Protein AF-0000000083447709 (afdb_homodimer)

Sequence (312 aa):
MSGKNEQGKMDVTQKNVLNAPLHKHSSEAKAPSNLPSSFSAGMCTSKNPIAAILTNGFLDFSSSNGTDLRKAGVGPGQRLCLEASTWKSAADKNIGEVPRVKLESTHEGALKSVDLNTLKKWAAEQEVQGKTVLPGEGKEKFARESSEIGGKEPRAMSGKNEQGKMDVTQKNVLNAPLHKHSSEAKAPSNLPSSFSAGMCTSKNPIAAILTNGFLDFSSSNGTDLRKAGVGPGQRLCLEASTWKSAADKNIGEVPRVKLESTHEGALKSVDLNTLKKWAAEQEVQGKTVLPGEGKEKFARESSEIGGKEPRA

pLDDT: mean 76.45, std 26.88, range [21.44, 98.81]

Structure (mmCIF, N/CA/C/O backbone):
data_AF-0000000083447709-model_v1
#
loop_
_entity.id
_entity.type
_entity.pdbx_description
1 polymer 'Uncharacterized protein'
#
loop_
_atom_site.group_PDB
_atom_site.id
_atom_site.type_symbol
_atom_site.label_atom_id
_atom_site.label_alt_id
_atom_site.label_comp_id
_atom_site.label_asym_id
_atom_site.label_entity_id
_atom_site.label_seq_id
_atom_site.pdbx_PDB_ins_code
_atom_site.Cartn_x
_atom_site.Cartn_y
_atom_site.Cartn_z
_atom_site.occupancy
_atom_site.B_iso_or_equiv
_atom_site.auth_seq_id
_atom_site.auth_comp_id
_atom_site.auth_asym_id
_atom_site.auth_atom_id
_atom_site.pdbx_PDB_model_num
ATOM 1 N N . MET A 1 1 ? 1.348 -42.406 0.993 1 21.44 1 MET A N 1
ATOM 2 C CA . MET A 1 1 ? 1.052 -41.344 0.057 1 21.44 1 MET A CA 1
ATOM 3 C C . MET A 1 1 ? 2.037 -40.188 0.226 1 21.44 1 MET A C 1
ATOM 5 O O . MET A 1 1 ? 2.1 -39.562 1.29 1 21.44 1 MET A O 1
ATOM 9 N N . SER A 1 2 ? 3.252 -40.312 -0.25 1 27.81 2 SER A N 1
ATOM 10 C CA . SER A 1 2 ? 4.363 -39.375 -0.106 1 27.81 2 SER A CA 1
ATOM 11 C C . SER A 1 2 ? 3.936 -37.938 -0.436 1 27.81 2 SER A C 1
ATOM 13 O O . SER A 1 2 ? 3.344 -37.688 -1.489 1 27.81 2 SER A O 1
ATOM 15 N N . GLY A 1 3 ? 3.375 -37.281 0.376 1 32.28 3 GLY A N 1
ATOM 16 C CA . GLY A 1 3 ? 3.104 -35.875 0.093 1 32.28 3 GLY A CA 1
ATOM 17 C C . GLY A 1 3 ? 4.152 -35.25 -0.789 1 32.28 3 GLY A C 1
ATOM 18 O O . GLY A 1 3 ? 5.195 -34.781 -0.3 1 32.28 3 GLY A O 1
ATOM 19 N N . LYS A 1 4 ? 4.488 -35.781 -1.902 1 37.31 4 LYS A N 1
ATOM 20 C CA . LYS A 1 4 ? 5.449 -35.344 -2.912 1 37.31 4 LYS A CA 1
ATOM 21 C C . LYS A 1 4 ? 5.477 -33.812 -3.039 1 37.31 4 LYS A C 1
ATOM 23 O O . LYS A 1 4 ? 4.43 -33.188 -3.158 1 37.31 4 LYS A O 1
ATOM 28 N N . ASN A 1 5 ? 6.395 -33.094 -2.479 1 38.88 5 ASN A N 1
ATOM 29 C CA . ASN A 1 5 ? 6.672 -31.656 -2.469 1 38.88 5 ASN A CA 1
ATOM 30 C C . ASN A 1 5 ? 6.477 -31.031 -3.85 1 38.88 5 ASN A C 1
ATOM 32 O O . ASN A 1 5 ? 7.277 -31.266 -4.758 1 38.88 5 ASN A O 1
ATOM 36 N N . GLU A 1 6 ? 5.375 -31.109 -4.406 1 44.88 6 GLU A N 1
ATOM 37 C CA . GLU A 1 6 ? 5.031 -30.453 -5.668 1 44.88 6 GLU A CA 1
ATOM 38 C C . GLU A 1 6 ? 5.805 -29.156 -5.852 1 44.88 6 GLU A C 1
ATOM 40 O O . GLU A 1 6 ? 5.844 -28.594 -6.949 1 44.88 6 GLU A O 1
ATOM 45 N N . GLN A 1 7 ? 6.336 -28.594 -4.691 1 55 7 GLN A N 1
ATOM 46 C CA . GLN A 1 7 ? 7.195 -27.406 -4.746 1 55 7 GLN A CA 1
ATOM 47 C C . GLN A 1 7 ? 8.477 -27.688 -5.527 1 55 7 GLN A C 1
ATOM 49 O O . GLN A 1 7 ? 9.164 -26.766 -5.961 1 55 7 GLN A O 1
ATOM 54 N N . GLY A 1 8 ? 8.477 -28.859 -6.07 1 70.19 8 GLY A N 1
ATOM 55 C CA . GLY A 1 8 ? 9.766 -29.234 -6.629 1 70.19 8 GLY A CA 1
ATOM 56 C C . GLY A 1 8 ? 9.711 -29.5 -8.125 1 70.19 8 GLY A C 1
ATOM 57 O O . GLY A 1 8 ? 10.75 -29.703 -8.758 1 70.19 8 GLY A O 1
ATOM 58 N N . LYS A 1 9 ? 8.477 -29.359 -8.766 1 88.25 9 LYS A N 1
ATOM 59 C CA . LYS A 1 9 ? 8.453 -29.609 -10.203 1 88.25 9 LYS A CA 1
ATOM 60 C C . LYS A 1 9 ? 8.922 -28.391 -10.992 1 88.25 9 LYS A C 1
ATOM 62 O O . LYS A 1 9 ? 8.586 -27.266 -10.641 1 88.25 9 LYS A O 1
ATOM 67 N N . MET A 1 10 ? 9.695 -28.719 -12.031 1 93.69 10 MET A N 1
ATOM 68 C CA . MET A 1 10 ? 10.234 -27.656 -12.883 1 93.69 10 MET A CA 1
ATOM 69 C C . MET A 1 10 ? 10.023 -27.984 -14.352 1 93.69 10 MET A C 1
ATOM 71 O O . MET A 1 10 ? 10.078 -29.156 -14.75 1 93.69 10 MET A O 1
ATOM 75 N N . ASP A 1 11 ? 9.633 -27.031 -15.117 1 96.5 11 ASP A N 1
ATOM 76 C CA . ASP A 1 11 ? 9.57 -27.125 -16.578 1 96.5 11 ASP A CA 1
ATOM 77 C C . ASP A 1 11 ? 10.773 -26.438 -17.219 1 96.5 11 ASP A C 1
ATOM 79 O O . ASP A 1 11 ? 10.836 -25.203 -17.266 1 96.5 11 ASP A O 1
ATOM 83 N N . VAL A 1 12 ? 11.695 -27.219 -17.844 1 95.56 12 VAL A N 1
ATOM 84 C CA . VAL A 1 12 ? 12.961 -26.688 -18.359 1 95.56 12 VAL A CA 1
ATOM 85 C C . VAL A 1 12 ? 12.742 -26.047 -19.719 1 95.56 12 VAL A C 1
ATOM 87 O O . VAL A 1 12 ? 13.633 -25.375 -20.25 1 95.56 12 VAL A O 1
ATOM 90 N N . THR A 1 13 ? 11.609 -26.219 -20.297 1 96.88 13 THR A N 1
ATOM 91 C CA . THR A 1 13 ? 11.352 -25.641 -21.609 1 96.88 13 THR A CA 1
ATOM 92 C C . THR A 1 13 ? 10.828 -24.203 -21.469 1 96.88 13 THR A C 1
ATOM 94 O O . THR A 1 13 ? 10.734 -23.484 -22.469 1 96.88 13 THR A O 1
ATOM 97 N N . GLN A 1 14 ? 10.406 -23.844 -20.297 1 97.19 14 GLN A N 1
ATOM 98 C CA . GLN A 1 14 ? 9.93 -22.5 -20.016 1 97.19 14 GLN A CA 1
ATOM 99 C C . GLN A 1 14 ? 10.867 -21.766 -19.047 1 97.19 14 GLN A C 1
ATOM 101 O O . GLN A 1 14 ? 11.594 -22.406 -18.281 1 97.19 14 GLN A O 1
ATOM 106 N N . LYS A 1 15 ? 10.797 -20.422 -19.188 1 98.19 15 LYS A N 1
ATOM 107 C CA . LYS A 1 15 ? 11.688 -19.625 -18.344 1 98.19 15 LYS A CA 1
ATOM 108 C C . LYS A 1 15 ? 10.891 -18.797 -17.328 1 98.19 15 LYS A C 1
ATOM 110 O O . LYS A 1 15 ? 9.773 -18.359 -17.625 1 98.19 15 LYS A O 1
ATOM 115 N N . ASN A 1 16 ? 11.523 -18.641 -16.203 1 98.38 16 ASN A N 1
ATOM 116 C CA . ASN A 1 16 ? 11 -17.703 -15.219 1 98.38 16 ASN A CA 1
ATOM 117 C C . ASN A 1 16 ? 11.617 -16.312 -15.391 1 98.38 16 ASN A C 1
ATOM 119 O O . ASN A 1 16 ? 12.375 -16.078 -16.328 1 98.38 16 ASN A O 1
ATOM 123 N N . VAL A 1 17 ? 11.266 -15.391 -14.523 1 98.31 17 VAL A N 1
ATOM 124 C CA . VAL A 1 17 ? 11.672 -13.992 -14.656 1 98.31 17 VAL A CA 1
ATOM 125 C C . VAL A 1 17 ? 13.164 -13.859 -14.375 1 98.31 17 VAL A C 1
ATOM 127 O O . VAL A 1 17 ? 13.766 -12.812 -14.648 1 98.31 17 VAL A O 1
ATOM 130 N N . LEU A 1 18 ? 13.797 -14.922 -13.844 1 97.25 18 LEU A N 1
ATOM 131 C CA . LEU A 1 18 ? 15.234 -14.922 -13.562 1 97.25 18 LEU A CA 1
ATOM 132 C C . LEU A 1 18 ? 16 -15.617 -14.688 1 97.25 18 LEU A C 1
ATOM 134 O O . LEU A 1 18 ? 17.188 -15.93 -14.531 1 97.25 18 LEU A O 1
ATOM 138 N N . ASN A 1 19 ? 15.32 -15.898 -15.727 1 97.69 19 ASN A N 1
ATOM 139 C CA . ASN A 1 19 ? 15.906 -16.578 -16.875 1 97.69 19 ASN A CA 1
ATOM 140 C C . ASN A 1 19 ? 16.375 -17.984 -16.516 1 97.69 19 ASN A C 1
ATOM 142 O O . ASN A 1 19 ? 17.438 -18.422 -16.953 1 97.69 19 ASN A O 1
ATOM 146 N N . ALA A 1 20 ? 15.734 -18.734 -15.68 1 97.44 20 ALA A N 1
ATOM 147 C CA . ALA A 1 20 ? 15.922 -20.109 -15.227 1 97.44 20 ALA A CA 1
ATOM 148 C C . ALA A 1 20 ? 14.664 -20.938 -15.469 1 97.44 20 ALA A C 1
ATOM 150 O O . ALA A 1 20 ? 13.609 -20.406 -15.789 1 97.44 20 ALA A O 1
ATOM 151 N N . PRO A 1 21 ? 14.859 -22.25 -15.422 1 97.62 21 PRO A N 1
ATOM 152 C CA . PRO A 1 21 ? 13.68 -23.094 -15.609 1 97.62 21 PRO A CA 1
ATOM 153 C C . PRO A 1 21 ? 12.516 -22.688 -14.703 1 97.62 21 PRO A C 1
ATOM 155 O O . PRO A 1 21 ? 12.734 -22.266 -13.562 1 97.62 21 PRO A O 1
ATOM 158 N N . LEU A 1 22 ? 11.32 -22.906 -15.18 1 98.06 22 LEU A N 1
ATOM 159 C CA . LEU A 1 22 ? 10.109 -22.469 -14.477 1 98.06 22 LEU A CA 1
ATOM 160 C C . LEU A 1 22 ? 9.68 -23.516 -13.453 1 98.06 22 LEU A C 1
ATOM 162 O O . LEU A 1 22 ? 9.422 -24.672 -13.805 1 98.06 22 LEU A O 1
ATOM 166 N N . HIS A 1 23 ? 9.578 -23.078 -12.195 1 97.06 23 HIS A N 1
ATOM 167 C CA . HIS A 1 23 ? 9.109 -23.969 -11.133 1 97.06 23 HIS A CA 1
ATOM 168 C C . HIS A 1 23 ? 7.586 -23.953 -11.039 1 97.06 23 HIS A C 1
ATOM 170 O O . HIS A 1 23 ? 6.957 -22.922 -11.281 1 97.06 23 HIS A O 1
ATOM 176 N N . LYS A 1 24 ? 7.086 -25.078 -10.688 1 97.06 24 LYS A N 1
ATOM 177 C CA . LYS A 1 24 ? 5.656 -25.141 -10.398 1 97.06 24 LYS A CA 1
ATOM 178 C C . LYS A 1 24 ? 5.312 -24.328 -9.148 1 97.06 24 LYS A C 1
ATOM 180 O O . LYS A 1 24 ? 6.043 -24.375 -8.156 1 97.06 24 LYS A O 1
ATOM 185 N N . HIS A 1 25 ? 4.172 -23.656 -9.234 1 96.5 25 HIS A N 1
ATOM 186 C CA . HIS A 1 25 ? 3.822 -22.75 -8.156 1 96.5 25 HIS A CA 1
ATOM 187 C C . HIS A 1 25 ? 2.92 -23.422 -7.125 1 96.5 25 HIS A C 1
ATOM 189 O O . HIS A 1 25 ? 2.992 -23.109 -5.934 1 96.5 25 HIS A O 1
ATOM 195 N N . SER A 1 26 ? 2.037 -24.172 -7.602 1 95.19 26 SER A N 1
ATOM 196 C CA . SER A 1 26 ? 1.099 -24.828 -6.699 1 95.19 26 SER A CA 1
ATOM 197 C C . SER A 1 26 ? 0.518 -26.094 -7.332 1 95.19 26 SER A C 1
ATOM 199 O O . SER A 1 26 ? 0.795 -26.391 -8.5 1 95.19 26 SER A O 1
ATOM 201 N N . SER A 1 27 ? -0.214 -26.781 -6.488 1 91.38 27 SER A N 1
ATOM 202 C CA . SER A 1 27 ? -0.882 -27.984 -6.973 1 91.38 27 SER A CA 1
ATOM 203 C C . SER A 1 27 ? -2.256 -27.656 -7.551 1 91.38 27 SER A C 1
ATOM 205 O O . SER A 1 27 ? -3.037 -26.922 -6.934 1 91.38 27 SER A O 1
ATOM 207 N N . GLU A 1 28 ? -2.492 -28.172 -8.711 1 88.56 28 GLU A N 1
ATOM 208 C CA . GLU A 1 28 ? -3.783 -27.969 -9.367 1 88.56 28 GLU A CA 1
ATOM 209 C C . GLU A 1 28 ? -4.895 -28.734 -8.641 1 88.56 28 GLU A C 1
ATOM 211 O O . GLU A 1 28 ? -6.055 -28.312 -8.664 1 88.56 28 GLU A O 1
ATOM 216 N N . ALA A 1 29 ? -4.535 -29.828 -8.047 1 84.69 29 ALA A N 1
ATOM 217 C CA . ALA A 1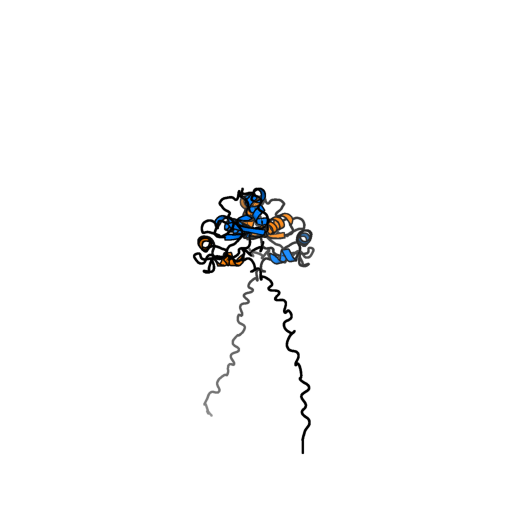 29 ? -5.508 -30.688 -7.387 1 84.69 29 ALA A CA 1
ATOM 218 C C . ALA A 1 29 ? -6.188 -29.984 -6.223 1 84.69 29 ALA A C 1
ATOM 220 O O . ALA A 1 29 ? -7.336 -30.266 -5.887 1 84.69 29 ALA A O 1
ATOM 221 N N . LYS A 1 30 ? -5.555 -29.047 -5.59 1 79.81 30 LYS A N 1
ATOM 222 C CA . LYS A 1 30 ? -6.055 -28.359 -4.406 1 79.81 30 LYS A CA 1
ATOM 223 C C . LYS A 1 30 ? -6.742 -27.047 -4.785 1 79.81 30 LYS A C 1
ATOM 225 O O . LYS A 1 30 ? -7.258 -26.344 -3.918 1 79.81 30 LYS A O 1
ATOM 230 N N . ALA A 1 31 ? -6.715 -26.828 -6.062 1 87.5 31 ALA A N 1
ATOM 231 C CA . ALA A 1 31 ? -7.258 -25.531 -6.492 1 87.5 31 ALA A CA 1
ATOM 232 C C . ALA A 1 31 ? -8.773 -25.609 -6.668 1 87.5 31 ALA A C 1
ATOM 234 O O . ALA A 1 31 ? -9.305 -26.641 -7.09 1 87.5 31 ALA A O 1
ATOM 235 N N . PRO A 1 32 ? -9.445 -24.484 -6.352 1 89.75 32 PRO A N 1
ATOM 236 C CA . PRO A 1 32 ? -10.891 -24.453 -6.609 1 89.75 32 PRO A CA 1
ATOM 237 C C . PRO A 1 32 ? -11.234 -24.641 -8.086 1 89.75 32 PRO A C 1
ATOM 239 O O . PRO A 1 32 ? -10.477 -24.203 -8.953 1 89.75 32 PRO A O 1
ATOM 242 N N . SER A 1 33 ? -12.469 -25.188 -8.344 1 86.38 33 SER A N 1
ATOM 243 C CA . SER A 1 33 ? -12.867 -25.516 -9.711 1 86.38 33 SER A CA 1
ATOM 244 C C . SER A 1 33 ? -13.414 -24.297 -10.438 1 86.38 33 SER A C 1
ATOM 246 O O . SER A 1 33 ? -13.453 -24.281 -11.672 1 86.38 33 SER A O 1
ATOM 248 N N . ASN A 1 34 ? -13.852 -23.281 -9.797 1 90.81 34 ASN A N 1
ATOM 249 C CA . ASN A 1 34 ? -14.508 -22.141 -10.422 1 90.81 34 ASN A CA 1
ATOM 250 C C . ASN A 1 34 ? -13.672 -20.875 -10.289 1 90.81 34 ASN A C 1
ATOM 252 O O . ASN A 1 34 ? -14.195 -19.797 -10.008 1 90.81 34 ASN A O 1
ATOM 256 N N . LEU A 1 35 ? -12.391 -21.047 -10.562 1 93.75 35 LEU A N 1
ATOM 257 C CA . LEU A 1 35 ? -11.539 -19.859 -10.531 1 93.75 35 LEU A CA 1
ATOM 258 C C . LEU A 1 35 ? -11.797 -18.969 -11.75 1 93.75 35 LEU A C 1
ATOM 260 O O . LEU A 1 35 ? -11.961 -19.484 -12.867 1 93.75 35 LEU A O 1
ATOM 264 N N . PRO A 1 36 ? -11.859 -17.641 -11.555 1 94.38 36 PRO A N 1
ATOM 265 C CA . PRO A 1 36 ? -11.891 -16.766 -12.727 1 94.38 36 PRO A CA 1
ATOM 266 C C . PRO A 1 36 ? -10.688 -16.953 -13.641 1 94.38 36 PRO A C 1
ATOM 268 O O . PRO A 1 36 ? -9.641 -17.438 -13.203 1 94.38 36 PRO A O 1
ATOM 271 N N . SER A 1 37 ? -10.867 -16.594 -14.891 1 95 37 SER A N 1
ATOM 272 C CA . SER A 1 37 ? -9.836 -16.797 -15.906 1 95 37 SER A CA 1
ATOM 273 C C . SER A 1 37 ? -8.555 -16.062 -15.555 1 95 37 SER A C 1
ATOM 275 O O . SER A 1 37 ? -7.469 -16.438 -16 1 95 37 SER A O 1
ATOM 277 N N . SER A 1 38 ? -8.633 -15.031 -14.727 1 96.44 38 SER A N 1
ATOM 278 C CA . SER A 1 38 ? -7.461 -14.234 -14.367 1 96.44 38 SER A CA 1
ATOM 279 C C . SER A 1 38 ? -6.586 -14.961 -13.359 1 96.44 38 SER A C 1
ATOM 281 O O . SER A 1 38 ? -5.504 -14.477 -13.008 1 96.44 38 SER A O 1
ATOM 283 N N . PHE A 1 39 ? -7.055 -16.109 -12.93 1 97 39 PHE A N 1
ATOM 284 C CA . PHE A 1 39 ? -6.367 -16.891 -11.914 1 97 39 PHE A CA 1
ATOM 285 C C . PHE A 1 39 ? -6.207 -18.344 -12.367 1 97 39 PHE A C 1
ATOM 287 O O . PHE A 1 39 ? -7.082 -18.891 -13.039 1 97 39 PHE A O 1
ATOM 294 N N . SER A 1 40 ? -5.141 -18.969 -12.031 1 97 40 SER A N 1
ATOM 295 C CA . SER A 1 40 ? -4.941 -20.391 -12.266 1 97 40 SER A CA 1
ATOM 296 C C . SER A 1 40 ? -3.996 -21 -11.234 1 97 40 SER A C 1
ATOM 298 O O . SER A 1 40 ? -3.26 -20.266 -10.562 1 97 40 SER A O 1
ATOM 300 N N . ALA A 1 41 ? -4.121 -22.281 -11.086 1 96.06 41 ALA A N 1
ATOM 301 C CA . ALA A 1 41 ? -3.209 -23.016 -10.219 1 96.06 41 ALA A CA 1
ATOM 302 C C . ALA A 1 41 ? -2.176 -23.797 -11.039 1 96.06 41 ALA A C 1
ATOM 304 O O . ALA A 1 41 ? -2.299 -23.891 -12.266 1 96.06 41 ALA A O 1
ATOM 305 N N . GLY A 1 42 ? -1.134 -24.234 -10.312 1 96.31 42 GLY A N 1
ATOM 306 C CA . GLY A 1 42 ? -0.152 -25.062 -10.984 1 96.31 42 GLY A CA 1
ATOM 307 C C . GLY A 1 42 ? 1.024 -24.281 -11.531 1 96.31 42 GLY A C 1
ATOM 308 O O . GLY A 1 42 ? 1.638 -23.484 -10.82 1 96.31 42 GLY A O 1
ATOM 309 N N . MET A 1 43 ? 1.364 -24.625 -12.773 1 97.56 43 MET A N 1
ATOM 310 C CA . MET A 1 43 ? 2.43 -23.922 -13.5 1 97.56 43 MET A CA 1
ATOM 311 C C . MET A 1 43 ? 1.914 -22.641 -14.125 1 97.56 43 MET A C 1
ATOM 313 O O . MET A 1 43 ? 0.892 -22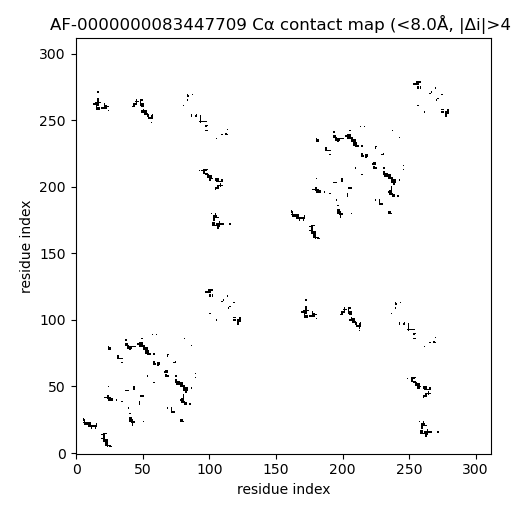.641 -14.812 1 97.56 43 MET A O 1
ATOM 317 N N . CYS A 1 44 ? 2.635 -21.594 -13.82 1 98.44 44 CYS A N 1
ATOM 318 C CA . CYS A 1 44 ? 2.215 -20.328 -14.406 1 98.44 44 CYS A CA 1
ATOM 319 C C . CYS A 1 44 ? 2.518 -20.297 -15.898 1 98.44 44 CYS A C 1
ATOM 321 O O . CYS A 1 44 ? 3.453 -20.953 -16.359 1 98.44 44 CYS A O 1
ATOM 323 N N . THR A 1 45 ? 1.722 -19.5 -16.609 1 98.06 45 THR A N 1
ATOM 324 C CA . THR A 1 45 ? 1.853 -19.359 -18.047 1 98.06 45 THR A CA 1
ATOM 325 C C . THR A 1 45 ? 1.933 -17.891 -18.453 1 98.06 45 THR A C 1
ATOM 327 O O . THR A 1 45 ? 1.938 -17 -17.594 1 98.06 45 THR A O 1
ATOM 330 N N . SER A 1 46 ? 2.053 -17.656 -19.766 1 97.81 46 SER A N 1
ATOM 331 C CA . SER A 1 46 ? 2.082 -16.281 -20.266 1 97.81 46 SER A CA 1
ATOM 332 C C . SER A 1 46 ? 0.759 -15.57 -20 1 97.81 46 SER A C 1
ATOM 334 O O . SER A 1 46 ? 0.723 -14.344 -19.859 1 97.81 46 SER A O 1
ATOM 336 N N . LYS A 1 47 ? -0.331 -16.281 -19.953 1 97.44 47 LYS A N 1
ATOM 337 C CA . LYS A 1 47 ? -1.644 -15.703 -19.672 1 97.44 47 LYS A CA 1
ATOM 338 C C . LYS A 1 47 ? -1.745 -15.242 -18.219 1 97.44 47 LYS A C 1
ATOM 340 O O . LYS A 1 47 ? -2.221 -14.141 -17.938 1 97.44 47 LYS A O 1
ATOM 345 N N . ASN A 1 48 ? -1.347 -16.078 -17.312 1 98.5 48 ASN A N 1
ATOM 346 C CA . ASN A 1 48 ? -1.294 -15.805 -15.883 1 98.5 48 ASN A CA 1
ATOM 347 C C . ASN A 1 48 ? 0.13 -15.922 -15.344 1 98.5 48 ASN A C 1
ATOM 349 O O . ASN A 1 48 ? 0.459 -16.875 -14.648 1 98.5 48 ASN A O 1
ATOM 353 N N . PRO A 1 49 ? 0.937 -14.953 -15.57 1 98.81 49 PRO A N 1
ATOM 354 C CA . PRO A 1 49 ? 2.379 -15.156 -15.414 1 98.81 49 PRO A CA 1
ATOM 355 C C . PRO A 1 49 ? 2.854 -14.945 -13.977 1 98.81 49 PRO A C 1
ATOM 357 O O . PRO A 1 49 ? 3.967 -15.344 -13.625 1 98.81 49 PRO A O 1
ATOM 360 N N . ILE A 1 50 ? 2.111 -14.289 -13.094 1 98.62 50 ILE A N 1
ATOM 361 C CA . ILE A 1 50 ? 2.611 -13.883 -11.781 1 98.62 50 ILE A CA 1
ATOM 362 C C . ILE A 1 50 ? 2.273 -14.945 -10.742 1 98.62 50 ILE A C 1
ATOM 364 O O . ILE A 1 50 ? 1.1 -15.219 -10.484 1 98.62 50 ILE A O 1
ATOM 368 N N . ALA A 1 51 ? 3.289 -15.516 -10.133 1 98.31 51 ALA A N 1
ATOM 369 C CA . ALA A 1 51 ? 3.131 -16.5 -9.062 1 98.31 51 ALA A CA 1
ATOM 370 C C . ALA A 1 51 ? 2.959 -15.812 -7.715 1 98.31 51 ALA A C 1
ATOM 372 O O . ALA A 1 51 ? 3.943 -15.453 -7.066 1 98.31 51 ALA A O 1
ATOM 373 N N . ALA A 1 52 ? 1.781 -15.773 -7.227 1 97 52 ALA A N 1
ATOM 374 C CA . ALA A 1 52 ? 1.457 -14.922 -6.082 1 97 52 ALA A CA 1
ATOM 375 C C . ALA A 1 52 ? 1.036 -15.766 -4.883 1 97 52 ALA A C 1
ATOM 377 O O . ALA A 1 52 ? 0.421 -16.828 -5.039 1 97 52 ALA A O 1
ATOM 378 N N . ILE A 1 53 ? 1.398 -15.297 -3.779 1 95 53 ILE A N 1
ATOM 379 C CA . ILE A 1 53 ? 0.854 -15.781 -2.514 1 95 53 ILE A CA 1
ATOM 380 C C . ILE A 1 53 ? -0.203 -14.805 -2.004 1 95 53 ILE A C 1
ATOM 382 O O . ILE A 1 53 ? 0.122 -13.688 -1.59 1 95 53 ILE A O 1
ATOM 386 N N . LEU A 1 54 ? -1.437 -15.234 -2.02 1 93.25 54 LEU A N 1
ATOM 387 C CA . LEU A 1 54 ? -2.545 -14.312 -1.805 1 93.25 54 LEU A CA 1
ATOM 388 C C . LEU A 1 54 ? -2.645 -13.914 -0.336 1 93.25 54 LEU A C 1
ATOM 390 O O . LEU A 1 54 ? -2.268 -14.688 0.547 1 93.25 54 LEU A O 1
ATOM 394 N N . THR A 1 55 ? -3.113 -12.703 -0.113 1 89.19 55 THR A N 1
ATOM 395 C CA . THR A 1 55 ? -3.297 -12.141 1.219 1 89.19 55 THR A CA 1
ATOM 396 C C . THR A 1 55 ? -4.754 -11.742 1.441 1 89.19 55 THR A C 1
ATOM 398 O O . THR A 1 55 ? -5.543 -11.695 0.495 1 89.19 55 THR A O 1
ATOM 401 N N . ASN A 1 56 ? -4.996 -11.523 2.709 1 86.44 56 ASN A N 1
ATOM 402 C CA . ASN A 1 56 ? -6.324 -11 3.008 1 86.44 56 ASN A CA 1
ATOM 403 C C . ASN A 1 56 ? -6.586 -9.68 2.285 1 86.44 56 ASN A C 1
ATOM 405 O O . ASN A 1 56 ? -7.672 -9.469 1.746 1 86.44 56 ASN A O 1
ATOM 409 N N . GLY A 1 57 ? -5.562 -8.906 2.283 1 82.62 57 GLY A N 1
ATOM 410 C CA . GLY A 1 57 ? -5.68 -7.617 1.612 1 82.62 57 GLY A CA 1
ATOM 411 C C . GLY A 1 57 ? -5.996 -7.742 0.134 1 82.62 57 GLY A C 1
ATOM 412 O O . GLY A 1 57 ? -6.863 -7.035 -0.383 1 82.62 57 GLY A O 1
ATOM 413 N N . PHE A 1 58 ? -5.336 -8.609 -0.462 1 89.44 58 PHE A N 1
ATOM 414 C CA . PHE A 1 58 ? -5.59 -8.82 -1.884 1 89.44 58 PHE A CA 1
ATOM 415 C C . PHE A 1 58 ? -7 -9.352 -2.109 1 89.44 58 PHE A C 1
ATOM 417 O O . PHE A 1 58 ? -7.668 -8.969 -3.072 1 89.44 58 PHE A O 1
ATOM 424 N N . LEU A 1 59 ? -7.441 -10.281 -1.291 1 91.25 59 LEU A N 1
ATOM 425 C CA . LEU A 1 59 ? -8.781 -10.844 -1.432 1 91.25 59 LEU A CA 1
ATOM 426 C C . LEU A 1 59 ? -9.844 -9.766 -1.263 1 91.25 59 LEU A C 1
ATOM 428 O O . LEU A 1 59 ? -10.836 -9.742 -1.997 1 91.25 59 LEU A O 1
ATOM 432 N N . ASP A 1 60 ? -9.594 -8.898 -0.375 1 83.88 60 ASP A N 1
ATOM 433 C CA . ASP A 1 60 ? -10.492 -7.77 -0.19 1 83.88 60 ASP A CA 1
ATOM 434 C C . ASP A 1 60 ? -10.469 -6.844 -1.404 1 83.88 60 ASP A C 1
ATOM 436 O O . ASP A 1 60 ? -11.523 -6.391 -1.865 1 83.88 60 ASP A O 1
ATOM 440 N N . PHE A 1 61 ? -9.281 -6.598 -1.799 1 80.06 61 PHE A N 1
ATOM 441 C CA . PHE A 1 61 ? -9.102 -5.766 -2.98 1 80.06 61 PHE A CA 1
ATOM 442 C C . PHE A 1 61 ? -9.852 -6.344 -4.172 1 80.06 61 PHE A C 1
ATOM 444 O O . PHE A 1 61 ? -10.578 -5.629 -4.863 1 80.06 61 PHE A O 1
ATOM 451 N N . SER A 1 62 ? -9.664 -7.688 -4.426 1 87.38 62 SER A N 1
ATOM 452 C CA . SER A 1 62 ? -10.297 -8.367 -5.551 1 87.38 62 SER A CA 1
ATOM 453 C C . SER A 1 62 ? -11.82 -8.297 -5.457 1 87.38 62 SER A C 1
ATOM 455 O O . SER A 1 62 ? -12.5 -8.055 -6.453 1 87.38 62 SER A O 1
ATOM 457 N N . SER A 1 63 ? -12.32 -8.438 -4.254 1 86.88 63 SER A N 1
ATOM 458 C CA . SER A 1 63 ? -13.758 -8.359 -4.031 1 86.88 63 SER A CA 1
ATOM 459 C C . SER A 1 63 ? -14.297 -6.965 -4.348 1 86.88 63 SER A C 1
ATOM 461 O O . SER A 1 63 ? -15.336 -6.824 -5 1 86.88 63 SER A O 1
ATOM 463 N N . SER A 1 64 ? -13.578 -6.035 -3.918 1 76.94 64 SER A N 1
ATOM 464 C CA . SER A 1 64 ? -13.992 -4.652 -4.133 1 76.94 64 SER A CA 1
ATOM 465 C C . SER A 1 64 ? -13.953 -4.285 -5.613 1 76.94 64 SER A C 1
ATOM 467 O O . SER A 1 64 ? -14.602 -3.332 -6.039 1 76.94 64 SER A O 1
ATOM 469 N N . ASN A 1 65 ? -13.219 -4.996 -6.348 1 77.69 65 ASN A N 1
ATOM 470 C CA . ASN A 1 65 ? -13.117 -4.754 -7.785 1 77.69 65 ASN A CA 1
ATOM 471 C C . ASN A 1 65 ? -14 -5.715 -8.578 1 77.69 65 ASN A C 1
ATOM 473 O O . ASN A 1 65 ? -13.789 -5.918 -9.773 1 77.69 65 ASN A O 1
ATOM 477 N N . GLY A 1 66 ? -14.836 -6.402 -7.875 1 84.38 66 GLY A N 1
ATOM 478 C CA . GLY A 1 66 ? -15.875 -7.16 -8.555 1 84.38 66 GLY A CA 1
ATOM 479 C C . GLY A 1 66 ? -15.594 -8.648 -8.602 1 84.38 66 GLY A C 1
ATOM 480 O O . GLY A 1 66 ? -16.359 -9.414 -9.188 1 84.38 66 GLY A O 1
ATOM 481 N N . THR A 1 67 ? -14.414 -9.047 -8.141 1 90.75 67 THR A N 1
ATOM 482 C CA . THR A 1 67 ? -14.062 -10.469 -8.133 1 90.75 67 THR A CA 1
ATOM 483 C C . THR A 1 67 ? -13.945 -10.984 -6.699 1 90.75 67 THR A C 1
ATOM 485 O O . THR A 1 67 ? -12.938 -10.758 -6.031 1 90.75 67 THR A O 1
ATOM 488 N N . ASP A 1 68 ? -14.977 -11.727 -6.32 1 91.94 68 ASP A N 1
ATOM 489 C CA . ASP A 1 68 ? -14.953 -12.297 -4.98 1 91.94 68 ASP A CA 1
ATOM 490 C C . ASP A 1 68 ? -14.344 -13.695 -4.988 1 91.94 68 ASP A C 1
ATOM 492 O O . ASP A 1 68 ? -15.055 -14.688 -5.195 1 91.94 68 ASP A O 1
ATOM 496 N N . LEU A 1 69 ? -13.133 -13.805 -4.688 1 95.12 69 LEU A N 1
ATOM 497 C CA . LEU A 1 69 ? -12.383 -15.055 -4.742 1 95.12 69 LEU A CA 1
ATOM 498 C C . LEU A 1 69 ? -12.766 -15.961 -3.578 1 95.12 69 LEU A C 1
ATOM 500 O O . LEU A 1 69 ? -12.68 -17.188 -3.688 1 95.12 69 LEU A O 1
ATOM 504 N N . ARG A 1 70 ? -13.086 -15.375 -2.479 1 93.81 70 ARG A N 1
ATOM 505 C CA . ARG A 1 70 ? -13.469 -16.172 -1.319 1 93.81 70 ARG A CA 1
ATOM 506 C C . ARG A 1 70 ? -14.688 -17.047 -1.629 1 93.81 70 ARG A C 1
ATOM 508 O O . ARG A 1 70 ? -14.789 -18.172 -1.135 1 93.81 70 ARG A O 1
ATOM 515 N N . LYS A 1 71 ? -15.547 -16.516 -2.432 1 93.44 71 LYS A N 1
ATOM 516 C CA . LYS A 1 71 ? -16.719 -17.281 -2.84 1 93.44 71 LYS A CA 1
ATOM 517 C C . LYS A 1 71 ? -16.328 -18.5 -3.652 1 93.44 71 LYS A C 1
ATOM 519 O O . LYS A 1 71 ? -17.031 -19.516 -3.658 1 93.44 71 LYS A O 1
ATOM 524 N N . ALA A 1 72 ? -15.219 -18.422 -4.305 1 92.62 72 ALA A N 1
ATOM 525 C CA . ALA A 1 72 ? -14.703 -19.531 -5.09 1 92.62 72 ALA A CA 1
ATOM 526 C C . ALA A 1 72 ? -13.922 -20.5 -4.211 1 92.62 72 ALA A C 1
ATOM 528 O O . ALA A 1 72 ? -13.398 -21.516 -4.699 1 92.62 72 ALA A O 1
ATOM 529 N N . GLY A 1 73 ? -13.789 -20.172 -2.922 1 94 73 GLY A N 1
ATOM 530 C CA . GLY A 1 73 ? -13.062 -21.047 -2.016 1 94 73 GLY A CA 1
ATOM 531 C C . GLY A 1 73 ? -11.602 -20.672 -1.861 1 94 73 GLY A C 1
ATOM 532 O O . GLY A 1 73 ? -10.805 -21.469 -1.369 1 94 73 GLY A O 1
ATOM 533 N N . VAL A 1 74 ? -11.281 -19.531 -2.33 1 95.56 74 VAL A N 1
ATOM 534 C CA . VAL A 1 74 ? -9.898 -19.078 -2.24 1 95.56 74 VAL A CA 1
ATOM 535 C C . VAL A 1 74 ? -9.68 -18.344 -0.923 1 95.56 74 VAL A C 1
ATOM 537 O O . VAL A 1 74 ? -10.5 -17.5 -0.531 1 95.56 74 VAL A O 1
ATOM 540 N N . GLY A 1 75 ? -8.602 -18.672 -0.187 1 93.75 75 GLY A N 1
ATOM 541 C CA . GLY A 1 75 ? -8.258 -18.016 1.062 1 93.75 75 GLY A CA 1
ATOM 542 C C . GLY A 1 75 ? -6.863 -17.406 1.056 1 93.75 75 GLY A C 1
ATOM 543 O O . GLY A 1 75 ? -6.105 -17.594 0.1 1 93.75 75 GLY A O 1
ATOM 544 N N . PRO A 1 76 ? -6.547 -16.672 2.135 1 91.69 76 PRO A N 1
ATOM 545 C CA . PRO A 1 76 ? -5.188 -16.141 2.246 1 91.69 76 PRO A CA 1
ATOM 546 C C . PRO A 1 76 ? -4.125 -17.234 2.305 1 91.69 76 PRO A C 1
ATOM 548 O O . PRO A 1 76 ? -4.379 -18.312 2.826 1 91.69 76 PRO A O 1
ATOM 551 N N . GLY A 1 77 ? -2.961 -16.906 1.741 1 92.25 77 GLY A N 1
ATOM 552 C CA . GLY A 1 77 ? -1.876 -17.875 1.739 1 92.25 77 GLY A CA 1
ATOM 553 C C . GLY A 1 77 ? -1.899 -18.797 0.535 1 92.25 77 GLY A C 1
ATOM 554 O O . GLY A 1 77 ? -0.902 -19.453 0.231 1 92.25 77 GLY A O 1
ATOM 555 N N . GLN A 1 78 ? -3.002 -18.812 -0.156 1 94.69 78 GLN A N 1
ATOM 556 C CA . GLN A 1 78 ? -3.09 -19.672 -1.332 1 94.69 78 GLN A CA 1
ATOM 557 C C . GLN A 1 78 ? -2.193 -19.156 -2.457 1 94.69 78 GLN A C 1
ATOM 559 O O . GLN A 1 78 ? -2.055 -17.953 -2.643 1 94.69 78 GLN A O 1
ATOM 564 N N . ARG A 1 79 ? -1.626 -20.141 -3.084 1 96.19 79 ARG A N 1
ATOM 565 C CA . ARG A 1 79 ? -0.714 -19.828 -4.184 1 96.19 79 ARG A CA 1
ATOM 566 C C . ARG A 1 79 ? -1.418 -19.953 -5.527 1 96.19 79 ARG A C 1
ATOM 568 O O . ARG A 1 79 ? -1.868 -21.047 -5.902 1 96.19 79 ARG A O 1
ATOM 575 N N .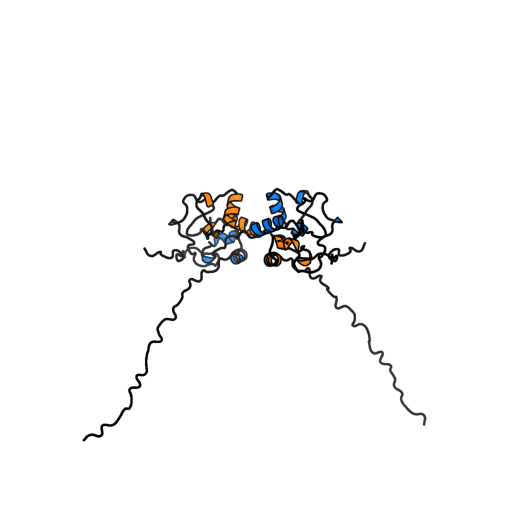 LEU A 1 80 ? -1.512 -18.875 -6.219 1 97.44 80 LEU A N 1
ATOM 576 C CA . LEU A 1 80 ? -2.15 -18.844 -7.531 1 97.44 80 LEU A CA 1
ATOM 577 C C . LEU A 1 80 ? -1.318 -18.031 -8.523 1 97.44 80 LEU A C 1
ATOM 579 O O . LEU A 1 80 ? -0.589 -17.125 -8.133 1 97.44 80 LEU A O 1
ATOM 583 N N . CYS A 1 81 ? -1.463 -18.422 -9.766 1 98.38 81 CYS A N 1
ATOM 584 C CA . CYS A 1 81 ? -0.931 -17.641 -10.867 1 98.38 81 CYS A CA 1
ATOM 585 C C . CYS A 1 81 ? -1.933 -16.578 -11.312 1 98.38 81 CYS A C 1
ATOM 587 O O . CYS A 1 81 ? -3.088 -16.891 -11.609 1 98.38 81 CYS A O 1
ATOM 589 N N . LEU A 1 82 ? -1.48 -15.273 -11.359 1 98.12 82 LEU A N 1
ATOM 590 C CA . LEU A 1 82 ? -2.355 -14.156 -11.695 1 98.12 82 LEU A CA 1
ATOM 591 C C . LEU A 1 82 ? -1.968 -13.547 -13.039 1 98.12 82 LEU A C 1
ATOM 593 O O . LEU A 1 82 ? -0.791 -13.547 -13.406 1 98.12 82 LEU A O 1
ATOM 597 N N . GLU A 1 83 ? -3.029 -12.977 -13.734 1 97.62 83 GLU A N 1
ATOM 598 C CA . GLU A 1 83 ? -2.689 -12.047 -14.805 1 97.62 83 GLU A CA 1
ATOM 599 C C . GLU A 1 83 ? -1.843 -10.891 -14.281 1 97.62 83 GLU A C 1
ATOM 601 O O . GLU A 1 83 ? -2.078 -10.391 -13.18 1 97.62 83 GLU A O 1
ATOM 606 N N . ALA A 1 84 ? -0.942 -10.453 -15.141 1 96.44 84 ALA A N 1
ATOM 607 C CA . ALA A 1 84 ? -0.032 -9.391 -14.727 1 96.44 84 ALA A CA 1
ATOM 608 C C . ALA A 1 84 ? -0.801 -8.117 -14.367 1 96.44 84 ALA A C 1
ATOM 610 O O . ALA A 1 84 ? -0.473 -7.445 -13.391 1 96.44 84 ALA A O 1
ATOM 611 N N . SER A 1 85 ? -1.851 -7.789 -15.086 1 91.69 85 SER A N 1
ATOM 612 C CA . SER A 1 85 ? -2.627 -6.578 -14.836 1 91.69 85 SER A CA 1
ATOM 613 C C . SER A 1 85 ? -3.344 -6.641 -13.492 1 91.69 85 SER A C 1
ATOM 615 O O . SER A 1 85 ? -3.445 -5.633 -12.789 1 91.69 85 SER A O 1
ATOM 617 N N . THR A 1 86 ? -3.828 -7.797 -13.18 1 91.75 86 THR A N 1
ATOM 618 C CA . THR A 1 86 ? -4.512 -7.992 -11.898 1 91.75 86 THR A CA 1
ATOM 619 C C . THR A 1 86 ? -3.564 -7.727 -10.734 1 91.75 86 THR A C 1
ATOM 621 O O . THR A 1 86 ? -3.9 -6.977 -9.812 1 91.75 86 THR A O 1
ATOM 624 N N . TRP A 1 87 ? -2.406 -8.352 -10.781 1 93.88 87 TRP A N 1
ATOM 625 C CA . TRP A 1 87 ? -1.44 -8.172 -9.703 1 93.88 87 TRP A CA 1
ATOM 626 C C . TRP A 1 87 ? -0.938 -6.73 -9.656 1 93.88 87 TRP A C 1
ATOM 628 O O . TRP A 1 87 ? -0.821 -6.137 -8.586 1 93.88 87 TRP A O 1
ATOM 638 N N . LYS A 1 88 ? -0.624 -6.188 -10.844 1 87.44 88 LYS A N 1
ATOM 639 C CA . LYS A 1 88 ? -0.11 -4.824 -10.93 1 87.44 88 LYS A CA 1
ATOM 640 C C . LYS A 1 88 ? -1.096 -3.824 -10.336 1 87.44 88 LYS A C 1
ATOM 642 O O . LYS A 1 88 ? -0.693 -2.873 -9.664 1 87.44 88 LYS A O 1
ATOM 647 N N . SER A 1 89 ? -2.375 -4.039 -10.633 1 83 89 SER A N 1
ATOM 648 C CA . SER A 1 89 ? -3.404 -3.168 -10.07 1 83 89 SER A CA 1
ATOM 649 C C . SER A 1 89 ? -3.359 -3.17 -8.547 1 83 89 SER A C 1
ATOM 651 O O . SER A 1 89 ? -3.465 -2.115 -7.918 1 83 89 SER A O 1
ATOM 653 N N . ALA A 1 90 ? -3.211 -4.32 -8.031 1 83.62 90 ALA A N 1
ATOM 654 C CA . ALA A 1 90 ? -3.113 -4.438 -6.574 1 83.62 90 ALA A CA 1
ATOM 655 C C . ALA A 1 90 ? -1.837 -3.783 -6.055 1 83.62 90 ALA A C 1
ATOM 657 O O . ALA A 1 90 ? -1.858 -3.086 -5.039 1 83.62 90 ALA A O 1
ATOM 658 N N . ALA A 1 91 ? -0.718 -4.066 -6.742 1 80.31 91 ALA A N 1
ATOM 659 C CA . ALA A 1 91 ? 0.567 -3.494 -6.348 1 80.31 91 ALA A CA 1
ATOM 660 C C . ALA A 1 91 ? 0.525 -1.97 -6.391 1 80.31 91 ALA A C 1
ATOM 662 O O . ALA A 1 91 ? 1.047 -1.302 -5.496 1 80.31 91 ALA A O 1
ATOM 663 N N . ASP A 1 92 ? -0.079 -1.509 -7.449 1 70.44 92 ASP A N 1
ATOM 664 C CA . ASP A 1 92 ? -0.171 -0.064 -7.633 1 70.44 92 ASP A CA 1
ATOM 665 C C . ASP A 1 92 ? -1.044 0.571 -6.551 1 70.44 92 ASP A C 1
ATOM 667 O O . ASP A 1 92 ? -0.76 1.677 -6.086 1 70.44 92 ASP A O 1
ATOM 671 N N . LYS A 1 93 ? -2.16 -0.114 -6.383 1 65 93 LYS A N 1
ATOM 672 C CA . LYS A 1 93 ? -3.051 0.414 -5.352 1 65 93 LYS A CA 1
ATOM 673 C C . LYS A 1 93 ? -2.377 0.396 -3.984 1 65 93 LYS A C 1
ATOM 675 O O . LYS A 1 93 ? -2.635 1.266 -3.148 1 65 93 LYS A O 1
ATOM 680 N N . ASN A 1 94 ? -1.691 -0.712 -3.736 1 58.38 94 ASN A N 1
ATOM 681 C CA . ASN A 1 94 ? -0.984 -0.79 -2.461 1 58.38 94 ASN A CA 1
ATOM 682 C C . ASN A 1 94 ? 0.23 0.134 -2.438 1 58.38 94 ASN A C 1
ATOM 684 O O . ASN A 1 94 ? 0.803 0.385 -1.376 1 58.38 94 ASN A O 1
ATOM 688 N N . ILE A 1 95 ? 0.675 0.3 -3.631 1 49.66 95 ILE A N 1
ATOM 689 C CA . ILE A 1 95 ? 1.745 1.289 -3.689 1 49.66 95 ILE A CA 1
ATOM 690 C C . ILE A 1 95 ? 1.152 2.695 -3.619 1 49.66 95 ILE A C 1
ATOM 692 O O . ILE A 1 95 ? 1.88 3.688 -3.709 1 49.66 95 ILE A O 1
ATOM 696 N N . GLY A 1 96 ? -0.239 2.707 -3.621 1 53.44 96 GLY A N 1
ATOM 697 C CA . GLY A 1 96 ? -0.632 4.094 -3.436 1 53.44 96 GLY A CA 1
ATOM 698 C C . GLY A 1 96 ? -0.032 4.727 -2.193 1 53.44 96 GLY A C 1
ATOM 699 O O . GLY A 1 96 ? 0.299 4.023 -1.233 1 53.44 96 GLY A O 1
ATOM 700 N N . GLU A 1 97 ? 0.772 5.75 -2.355 1 64.44 97 GLU A N 1
ATOM 701 C CA . GLU A 1 97 ? 1.669 6.406 -1.407 1 64.44 97 GLU A CA 1
ATOM 702 C C . GLU A 1 97 ? 0.911 6.887 -0.174 1 64.44 97 GLU A C 1
ATOM 704 O O . GLU A 1 97 ? 0.031 7.746 -0.277 1 64.44 97 GLU A O 1
ATOM 709 N N . VAL A 1 98 ? 0.753 5.902 0.833 1 79.44 98 VAL A N 1
ATOM 710 C CA . VAL A 1 98 ? 0.362 6.434 2.133 1 79.44 98 VAL A CA 1
ATOM 711 C C . VAL A 1 98 ? 1 7.805 2.344 1 79.44 98 VAL A C 1
ATOM 713 O O . VAL A 1 98 ? 2.193 7.988 2.094 1 79.44 98 VAL A O 1
ATOM 716 N N . PRO A 1 99 ? 0.072 8.75 2.645 1 90.94 99 PRO A N 1
ATOM 717 C CA . PRO A 1 99 ? 0.717 10.031 2.934 1 90.94 99 PRO A CA 1
ATOM 718 C C . PRO A 1 99 ? 1.808 9.922 3.996 1 90.94 99 PRO A C 1
ATOM 720 O O . PRO A 1 99 ? 1.579 9.344 5.062 1 90.94 99 PRO A O 1
ATOM 723 N N . ARG A 1 100 ? 2.986 10.438 3.627 1 91 100 ARG A N 1
ATOM 724 C CA . ARG A 1 100 ? 4.016 10.539 4.66 1 91 100 ARG A CA 1
ATOM 725 C C . ARG A 1 100 ? 3.596 11.523 5.75 1 91 100 ARG A C 1
ATOM 727 O O . ARG A 1 100 ? 2.748 12.383 5.523 1 91 100 ARG A O 1
ATOM 734 N N . VAL A 1 101 ? 4.219 11.242 6.898 1 96.06 101 VAL A N 1
ATOM 735 C CA . VAL A 1 101 ? 3.795 11.984 8.086 1 96.06 101 VAL A CA 1
ATOM 736 C C . VAL A 1 101 ? 4.949 12.836 8.609 1 96.06 101 VAL A C 1
ATOM 738 O O . VAL A 1 101 ? 6.074 12.344 8.75 1 96.06 101 VAL A O 1
ATOM 741 N N . LYS A 1 102 ? 4.633 14.125 8.875 1 97.19 102 LYS A N 1
ATOM 742 C CA . LYS A 1 102 ? 5.586 14.969 9.586 1 97.19 102 LYS A CA 1
ATOM 743 C C . LYS A 1 102 ? 5.453 14.805 11.094 1 97.19 102 LYS A C 1
ATOM 745 O O . LYS A 1 102 ? 4.57 15.406 11.711 1 97.19 102 LYS A O 1
ATOM 750 N N . LEU A 1 103 ? 6.406 14.133 11.695 1 97.31 103 LEU A N 1
ATOM 751 C CA . LEU A 1 103 ? 6.277 13.734 13.086 1 97.31 103 LEU A CA 1
ATOM 752 C C . LEU A 1 103 ? 6.277 14.953 14.008 1 97.31 103 LEU A C 1
ATOM 754 O O . LEU A 1 103 ? 5.516 15.008 14.977 1 97.31 103 LEU A O 1
ATOM 758 N N . GLU A 1 104 ? 7.051 15.984 13.727 1 97.12 104 GLU A N 1
ATOM 759 C CA . GLU A 1 104 ? 7.164 17.172 14.555 1 97.12 104 GLU A CA 1
ATOM 760 C C . GLU A 1 104 ? 5.879 18 14.516 1 97.12 104 GLU A C 1
ATOM 762 O O . GLU A 1 104 ? 5.66 18.859 15.375 1 97.12 104 GLU A O 1
ATOM 767 N N . SER A 1 105 ? 5.09 17.719 13.523 1 98.19 105 SER A N 1
ATOM 768 C CA . SER A 1 105 ? 3.84 18.453 13.359 1 98.19 105 SER A CA 1
ATOM 769 C C . SER A 1 105 ? 2.635 17.578 13.688 1 98.19 105 SER A C 1
ATOM 771 O O . SER A 1 105 ? 1.489 18.016 13.562 1 98.19 105 SER A O 1
ATOM 773 N N . THR A 1 106 ? 2.852 16.344 14 1 98.56 106 THR A N 1
ATOM 774 C CA . THR A 1 106 ? 1.772 15.422 14.352 1 98.56 106 THR A CA 1
ATOM 775 C C . THR A 1 106 ? 1.465 15.5 15.844 1 98.56 106 THR A C 1
ATOM 777 O O . THR A 1 106 ? 2.348 15.281 16.672 1 98.56 106 THR A O 1
ATOM 780 N N . HIS A 1 107 ? 0.203 15.922 16.109 1 98.75 107 HIS A N 1
ATOM 781 C CA . HIS A 1 107 ? -0.236 16.078 17.484 1 98.75 107 HIS A CA 1
ATOM 782 C C . HIS A 1 107 ? -0.124 14.773 18.266 1 98.75 107 HIS A C 1
ATOM 784 O O . HIS A 1 107 ? -0.382 13.703 17.719 1 98.75 107 HIS A O 1
ATOM 790 N N . GLU A 1 108 ? 0.189 14.844 19.531 1 98.56 108 GLU A N 1
ATOM 791 C CA . GLU A 1 108 ? 0.367 13.68 20.391 1 98.56 108 GLU A CA 1
ATOM 792 C C . GLU A 1 108 ? -0.911 12.844 20.469 1 98.56 108 GLU A C 1
ATOM 794 O O . GLU A 1 108 ? -0.86 11.641 20.703 1 98.56 108 GLU A O 1
ATOM 799 N N . GLY A 1 109 ? -2.041 13.422 20.203 1 98.25 109 GLY A N 1
ATOM 800 C CA . GLY A 1 109 ? -3.314 12.719 20.188 1 98.25 109 GLY A CA 1
ATOM 801 C C . GLY A 1 109 ? -3.365 11.578 19.188 1 98.25 109 GLY A C 1
ATOM 802 O O . GLY A 1 109 ? -4.211 10.688 19.297 1 98.25 109 GLY A O 1
ATOM 803 N N . ALA A 1 110 ? -2.506 11.609 18.219 1 98.5 110 ALA A N 1
ATOM 804 C CA . ALA A 1 110 ? -2.441 10.531 17.234 1 98.5 110 ALA A CA 1
ATOM 805 C C . ALA A 1 110 ? -2.111 9.195 17.906 1 98.5 110 ALA A C 1
ATOM 807 O O . ALA A 1 110 ? -2.549 8.141 17.438 1 98.5 110 ALA A O 1
ATOM 808 N N . LEU A 1 111 ? -1.377 9.242 18.984 1 97.62 111 LEU A N 1
ATOM 809 C CA . LEU A 1 111 ? -0.852 8.039 19.625 1 97.62 111 LEU A CA 1
ATOM 810 C C . LEU A 1 111 ? -1.97 7.246 20.281 1 97.62 111 LEU A C 1
ATOM 812 O O . LEU A 1 111 ? -1.772 6.09 20.672 1 97.62 111 LEU A O 1
ATOM 816 N N . LYS A 1 112 ? -3.146 7.816 20.375 1 96.56 112 LYS A N 1
ATOM 817 C CA . LYS A 1 112 ? -4.301 7.094 20.906 1 96.56 112 LYS A CA 1
ATOM 818 C C . LYS A 1 112 ? -4.766 6.016 19.938 1 96.56 112 LYS A C 1
ATOM 820 O O . LYS A 1 112 ? -5.355 5.012 20.344 1 96.56 112 LYS A O 1
ATOM 825 N N . SER A 1 113 ? -4.48 6.238 18.641 1 93.94 113 SER A N 1
ATOM 826 C CA . SER A 1 113 ? -5.023 5.336 17.641 1 93.94 113 SER A CA 1
ATOM 827 C C . SER A 1 113 ? -3.914 4.691 16.812 1 93.94 113 SER A C 1
ATOM 829 O O . SER A 1 113 ? -4.117 3.643 16.203 1 93.94 113 SER A O 1
ATOM 831 N N . VAL A 1 114 ? -2.771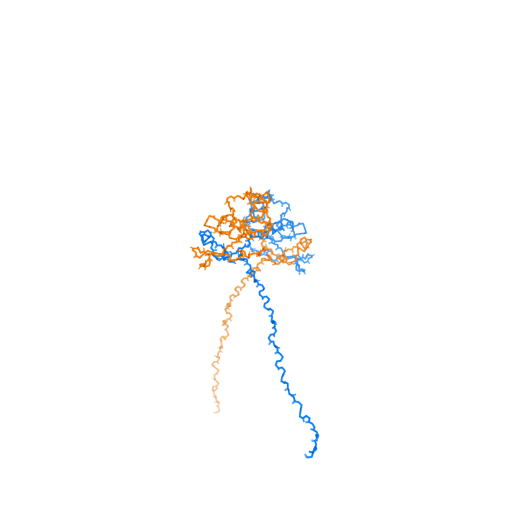 5.352 16.734 1 93.38 114 VAL A N 1
ATOM 832 C CA . VAL A 1 114 ? -1.663 4.867 15.922 1 93.38 114 VAL A CA 1
ATOM 833 C C . VAL A 1 114 ? -0.373 4.891 16.734 1 93.38 114 VAL A C 1
ATOM 835 O O . VAL A 1 114 ? -0.001 5.926 17.297 1 93.38 114 VAL A O 1
ATOM 838 N N . ASP A 1 115 ? 0.316 3.742 16.781 1 92.44 115 ASP A N 1
ATOM 839 C CA . ASP A 1 115 ? 1.526 3.711 17.594 1 92.44 115 ASP A CA 1
ATOM 840 C C . ASP A 1 115 ? 2.666 4.469 16.922 1 92.44 115 ASP A C 1
ATOM 842 O O . ASP A 1 115 ? 2.67 4.629 15.695 1 92.44 115 ASP A O 1
ATOM 846 N N . LEU A 1 116 ? 3.596 4.902 17.781 1 94.69 116 LEU A N 1
ATOM 847 C CA . LEU A 1 116 ? 4.691 5.746 17.312 1 94.69 116 LEU A CA 1
ATOM 848 C C . LEU A 1 116 ? 5.527 5.02 16.266 1 94.69 116 LEU A C 1
ATOM 850 O O . LEU A 1 116 ? 5.969 5.629 15.281 1 94.69 116 LEU A O 1
ATOM 854 N N . ASN A 1 117 ? 5.75 3.76 16.438 1 85.19 117 ASN A N 1
ATOM 855 C CA . ASN A 1 117 ? 6.551 2.994 15.5 1 85.19 117 ASN A CA 1
ATOM 856 C C . ASN A 1 117 ? 5.914 2.967 14.109 1 85.19 117 ASN A C 1
ATOM 858 O O . ASN A 1 117 ? 6.609 3.072 13.102 1 85.19 117 ASN A O 1
ATOM 862 N N . THR A 1 118 ? 4.684 2.818 14.102 1 83.94 118 THR A N 1
ATOM 863 C CA . THR A 1 118 ? 3.961 2.854 12.836 1 83.94 118 THR A CA 1
ATOM 864 C C . THR A 1 118 ? 4.109 4.219 12.172 1 83.94 118 THR A C 1
ATOM 866 O O . THR A 1 118 ? 4.375 4.297 10.969 1 83.94 118 THR A O 1
ATOM 869 N N . LEU A 1 119 ? 3.949 5.277 12.93 1 93.31 119 LEU A N 1
ATOM 870 C CA . LEU A 1 119 ? 4.09 6.621 12.375 1 93.31 119 LEU A CA 1
ATOM 871 C C . LEU A 1 119 ? 5.496 6.84 11.828 1 93.31 119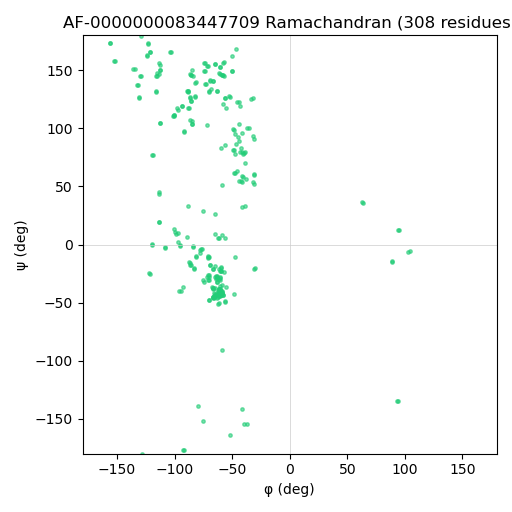 LEU A C 1
ATOM 873 O O . LEU A 1 119 ? 5.664 7.445 10.773 1 93.31 119 LEU A O 1
ATOM 877 N N . LYS A 1 120 ? 6.5 6.359 12.539 1 89.19 120 LYS A N 1
ATOM 878 C CA . LYS A 1 120 ? 7.891 6.527 12.125 1 89.19 120 LYS A CA 1
ATOM 879 C C . LYS A 1 120 ? 8.156 5.832 10.797 1 89.19 120 LYS A C 1
ATOM 881 O O . LYS A 1 120 ? 8.969 6.301 10 1 89.19 120 LYS A O 1
ATOM 886 N N . LYS A 1 121 ? 7.516 4.797 10.555 1 80.06 121 LYS A N 1
ATOM 887 C CA . LYS A 1 121 ? 7.66 4.066 9.297 1 80.06 121 LYS A CA 1
ATOM 888 C C . LYS A 1 121 ? 7.273 4.945 8.102 1 80.06 121 LYS A C 1
ATOM 890 O O . LYS A 1 121 ? 7.793 4.766 7 1 80.06 121 LYS A O 1
ATOM 895 N N . TRP A 1 122 ? 6.395 5.867 8.352 1 86.25 122 TRP A N 1
ATOM 896 C CA . TRP A 1 122 ? 5.883 6.699 7.27 1 86.25 122 TRP A CA 1
ATOM 897 C C . TRP A 1 122 ? 6.332 8.148 7.438 1 86.25 122 TRP A C 1
ATOM 899 O O . TRP A 1 122 ? 5.707 9.062 6.895 1 86.25 122 TRP A O 1
ATOM 909 N N . ALA A 1 123 ? 7.402 8.305 8.25 1 91.44 123 ALA A N 1
ATOM 910 C CA . ALA A 1 123 ? 7.887 9.648 8.531 1 91.44 123 ALA A CA 1
ATOM 911 C C . ALA A 1 123 ? 8.383 10.328 7.254 1 91.44 123 ALA A C 1
ATOM 913 O O . ALA A 1 123 ? 9.062 9.703 6.438 1 91.44 123 ALA A O 1
ATOM 914 N N . ALA A 1 124 ? 7.922 11.547 7.094 1 90.5 124 ALA A N 1
ATOM 915 C CA . ALA A 1 124 ? 8.453 12.359 6.004 1 90.5 124 ALA A CA 1
ATOM 916 C C . ALA A 1 124 ? 9.898 12.758 6.273 1 90.5 124 ALA A C 1
ATOM 918 O O . ALA A 1 124 ? 10.273 13.016 7.422 1 90.5 124 ALA A O 1
ATOM 919 N N . GLU A 1 125 ? 10.789 12.578 5.266 1 74.44 125 GLU A N 1
ATOM 920 C CA . GLU A 1 125 ? 12.18 12.984 5.426 1 74.44 125 GLU A CA 1
ATOM 921 C C . GLU A 1 125 ? 12.273 14.469 5.785 1 74.44 125 GLU A C 1
ATOM 923 O O . GLU A 1 125 ? 11.461 15.273 5.34 1 74.44 125 GLU A O 1
ATOM 928 N N . GLN A 1 126 ? 12.977 14.758 6.91 1 58.31 126 GLN A N 1
ATOM 929 C CA . GLN A 1 126 ? 13.203 16.141 7.336 1 58.31 126 GLN A CA 1
ATOM 930 C C . GLN A 1 126 ? 13.719 16.984 6.184 1 58.31 126 GLN A C 1
ATOM 932 O O . GLN A 1 126 ? 14.586 16.547 5.418 1 58.31 126 GLN A O 1
ATOM 937 N N . GLU A 1 127 ? 12.883 17.719 5.562 1 45.12 127 GLU A N 1
ATOM 938 C CA . GLU A 1 127 ? 13.484 18.656 4.613 1 45.12 127 GLU A CA 1
ATOM 939 C C . GLU A 1 127 ? 14.758 19.266 5.176 1 45.12 127 GLU A C 1
ATOM 941 O O . GLU A 1 127 ? 14.742 19.875 6.25 1 45.12 127 GLU A O 1
ATOM 946 N N . VAL A 1 128 ? 15.82 18.578 5.145 1 39.72 128 VAL A N 1
ATOM 947 C CA . VAL A 1 128 ? 17.031 19.344 5.449 1 39.72 128 VAL A CA 1
ATOM 948 C C . VAL A 1 128 ? 16.984 20.703 4.762 1 39.72 128 VAL A C 1
ATOM 950 O O . VAL A 1 128 ? 16.891 20.781 3.535 1 39.72 128 VAL A O 1
ATOM 953 N N . GLN A 1 129 ? 16.344 21.641 5.215 1 35.53 129 GLN A N 1
ATOM 954 C CA . GLN A 1 129 ? 16.75 22.953 4.738 1 35.53 129 GLN A CA 1
ATOM 955 C C . GLN A 1 129 ? 18.25 23 4.449 1 35.53 129 GLN A C 1
ATOM 957 O O . GLN A 1 129 ? 19.062 22.672 5.316 1 35.53 129 GLN A O 1
ATOM 962 N N . GLY A 1 130 ? 18.688 22.766 3.295 1 34.16 130 GLY A N 1
ATOM 963 C CA . GLY A 1 130 ? 20 23.125 2.787 1 34.16 130 GLY A CA 1
ATOM 964 C C . GLY A 1 130 ? 20.547 24.406 3.402 1 34.16 130 GLY A C 1
ATOM 965 O O . GLY A 1 130 ? 20.094 25.5 3.068 1 34.16 130 GLY A O 1
ATOM 966 N N . LYS A 1 131 ? 20.797 24.594 4.711 1 35.75 131 LYS A N 1
ATOM 967 C CA . LYS A 1 131 ? 21.859 25.578 4.961 1 35.75 131 LYS A CA 1
ATOM 968 C C . LYS A 1 131 ? 23.062 25.328 4.047 1 35.75 131 LYS A C 1
ATOM 970 O O . LYS A 1 131 ? 23.766 24.328 4.195 1 35.75 131 LYS A O 1
ATOM 975 N N . THR A 1 132 ? 22.922 25.438 2.736 1 34.22 132 THR A N 1
ATOM 976 C CA . THR A 1 132 ? 24.109 25.781 1.98 1 34.22 132 THR A CA 1
ATOM 977 C C . THR A 1 132 ? 24.953 26.797 2.738 1 34.22 132 THR A C 1
ATOM 979 O O . THR A 1 132 ? 24.562 27.969 2.867 1 34.22 132 THR A O 1
ATOM 982 N N . VAL A 1 133 ? 25.312 26.484 3.895 1 32.06 133 VAL A N 1
ATOM 983 C CA . VAL A 1 133 ? 26.422 27.297 4.402 1 32.06 133 VAL A CA 1
ATOM 984 C C . VAL A 1 133 ? 27.5 27.438 3.332 1 32.06 133 VAL A C 1
ATOM 986 O O . VAL A 1 133 ? 28.047 26.438 2.867 1 32.06 133 VAL A O 1
ATOM 989 N N . LEU A 1 134 ? 27.406 28.5 2.547 1 31.14 134 LEU A N 1
ATOM 990 C CA . LEU A 1 134 ? 28.5 28.922 1.69 1 31.14 134 LEU A CA 1
ATOM 991 C C . LEU A 1 134 ? 29.812 28.953 2.463 1 31.14 134 LEU A C 1
ATOM 993 O O . LEU A 1 134 ? 29.891 29.516 3.559 1 31.14 134 LEU A O 1
ATOM 997 N N . PRO A 1 135 ? 30.609 27.953 2.443 1 32.12 135 PRO A N 1
ATOM 998 C CA . PRO A 1 135 ? 31.984 28.078 2.963 1 32.12 135 PRO A CA 1
ATOM 999 C C . PRO A 1 135 ? 32.656 29.391 2.564 1 32.12 135 PRO A C 1
ATOM 1001 O O . PRO A 1 135 ? 33.156 29.516 1.446 1 32.12 135 PRO A O 1
ATOM 1004 N N . GLY A 1 136 ? 31.75 30.469 2.451 1 26.86 136 GLY A N 1
ATOM 1005 C CA . GLY A 1 136 ? 32.438 31.625 1.91 1 26.86 136 GLY A CA 1
ATOM 1006 C C . GLY A 1 136 ? 33.812 31.828 2.473 1 26.86 136 GLY A C 1
ATOM 1007 O O . GLY A 1 136 ? 34.25 31.109 3.387 1 26.86 136 GLY A O 1
ATOM 1008 N N . GLU A 1 137 ? 34.219 33.156 2.729 1 30.91 137 GLU A N 1
ATOM 1009 C CA . GLU A 1 137 ? 35.25 34.094 2.387 1 30.91 137 GLU A CA 1
ATOM 1010 C C . GLU A 1 137 ? 36.344 34.125 3.441 1 30.91 137 GLU A C 1
ATOM 1012 O O . GLU A 1 137 ? 37.188 35.031 3.477 1 30.91 137 GLU A O 1
ATOM 1017 N N . GLY A 1 138 ? 36.25 33.312 4.469 1 25.53 138 GLY A N 1
ATOM 1018 C CA . GLY A 1 138 ? 37.156 33.875 5.445 1 25.53 138 GLY A CA 1
ATOM 1019 C C . GLY A 1 138 ? 38.594 33.844 4.996 1 25.53 138 GLY A C 1
ATOM 1020 O O . GLY A 1 138 ? 39.5 34.062 5.797 1 25.53 138 GLY A O 1
ATOM 1021 N N . LYS A 1 139 ? 38.781 32.969 4.004 1 29.95 139 LYS A N 1
ATOM 1022 C CA . LYS A 1 139 ? 40.25 32.812 3.932 1 29.95 139 LYS A CA 1
ATOM 1023 C C . LYS A 1 139 ? 40.938 34.094 3.523 1 29.95 139 LYS A C 1
ATOM 1025 O O . LYS A 1 139 ? 41.344 34.25 2.371 1 29.95 139 LYS A O 1
ATOM 1030 N N . GLU A 1 140 ? 40.25 35.312 3.836 1 26.88 140 GLU A N 1
ATOM 1031 C CA . GLU A 1 140 ? 41 36.406 3.256 1 26.88 140 GLU A CA 1
ATOM 1032 C C . GLU A 1 140 ? 42.5 36.281 3.549 1 26.88 140 GLU A C 1
ATOM 1034 O O . GLU A 1 140 ? 42.875 35.594 4.496 1 26.88 140 GLU A O 1
ATOM 1039 N N . LYS A 1 141 ? 43.281 37.125 2.834 1 27.03 141 LYS A N 1
ATOM 1040 C CA . LYS A 1 141 ? 44.531 37.469 2.197 1 27.03 141 LYS A CA 1
ATOM 1041 C C . LYS A 1 141 ? 45.594 37.875 3.236 1 27.03 141 LYS A C 1
ATOM 1043 O O . LYS A 1 141 ? 45.781 39.062 3.51 1 27.03 141 LYS A O 1
ATOM 1048 N N . PHE A 1 142 ? 45.531 37.344 4.473 1 25.8 142 PHE A N 1
ATOM 1049 C CA . PHE A 1 142 ? 46.656 38 5.168 1 25.8 142 PHE A CA 1
ATOM 1050 C C . PHE A 1 142 ? 47.969 37.719 4.453 1 25.8 142 PHE A C 1
ATOM 1052 O O . PHE A 1 142 ? 48.5 36.625 4.516 1 25.8 142 PHE A O 1
ATOM 1059 N N . ALA A 1 143 ? 47.969 37.969 3.178 1 26.62 143 ALA A N 1
ATOM 1060 C CA . ALA A 1 143 ? 49.25 37.906 2.463 1 26.62 143 ALA A CA 1
ATOM 1061 C C . ALA A 1 143 ? 50.344 38.594 3.242 1 26.62 143 ALA A C 1
ATOM 1063 O O . ALA A 1 143 ? 50.188 39.75 3.682 1 26.62 143 ALA A O 1
ATOM 1064 N N . ARG A 1 144 ? 51.156 37.781 3.83 1 27.31 144 ARG A N 1
ATOM 1065 C CA . ARG A 1 144 ? 52.5 38.031 4.375 1 27.31 144 ARG A CA 1
ATOM 1066 C C . ARG A 1 144 ? 53.281 38.969 3.453 1 27.31 144 ARG A C 1
ATOM 1068 O O . ARG A 1 144 ? 53.562 38.594 2.305 1 27.31 144 ARG A O 1
ATOM 1075 N N . GLU A 1 145 ? 52.875 40.281 3.4 1 24.81 145 GLU A N 1
ATOM 1076 C CA . GLU A 1 145 ? 53.656 41.219 2.625 1 24.81 145 GLU A CA 1
ATOM 1077 C C . GLU A 1 145 ? 55.156 41.094 2.939 1 24.81 145 GLU A C 1
ATOM 1079 O O . GLU A 1 145 ? 55.594 41.375 4.055 1 24.81 145 GLU A O 1
ATOM 1084 N N . SER A 1 146 ? 55.719 39.906 2.67 1 27.52 146 SER A N 1
ATOM 1085 C CA . SER A 1 146 ? 57.188 39.812 2.709 1 27.52 146 SER A CA 1
ATOM 1086 C C . SER A 1 146 ? 57.812 40.938 1.914 1 27.52 146 SER A C 1
ATOM 1088 O O . SER A 1 146 ? 57.719 41 0.686 1 27.52 146 SER A O 1
ATOM 1090 N N . SER A 1 147 ? 57.562 42.219 2.322 1 28.48 147 SER A N 1
ATOM 1091 C CA . SER A 1 147 ? 58.344 43.281 1.665 1 28.48 147 SER A CA 1
ATOM 1092 C C . SER A 1 147 ? 59.812 42.875 1.557 1 28.48 147 SER A C 1
ATOM 1094 O O . SER A 1 147 ? 60.375 42.344 2.506 1 28.48 147 SER A O 1
ATOM 1096 N N . GLU A 1 148 ? 60.375 42.844 0.324 1 28.28 148 GLU A N 1
ATOM 1097 C CA . GLU A 1 148 ? 61.594 42.688 -0.45 1 28.28 148 GLU A CA 1
ATOM 1098 C C . GLU A 1 148 ? 62.75 43.531 0.147 1 28.28 148 GLU A C 1
ATOM 1100 O O . GLU A 1 148 ? 62.531 44.688 0.461 1 28.28 148 GLU A O 1
ATOM 1105 N N . ILE A 1 149 ? 63.812 42.844 0.477 1 30.64 149 ILE A N 1
ATOM 1106 C CA . ILE A 1 149 ? 65.188 43.062 0.946 1 30.64 149 ILE A CA 1
ATOM 1107 C C . ILE A 1 149 ? 65.938 43.969 -0.01 1 30.64 149 ILE A C 1
ATOM 1109 O O . ILE A 1 149 ? 67.125 44.062 0.038 1 30.64 149 ILE A O 1
ATOM 1113 N N . GLY A 1 150 ? 65.25 44.531 -1.064 1 23.3 150 GLY A N 1
ATOM 1114 C CA . GLY A 1 150 ? 66.25 44.906 -2.053 1 23.3 150 GLY A CA 1
ATOM 1115 C C . GLY A 1 150 ? 67.375 45.75 -1.472 1 23.3 150 GLY A C 1
ATOM 1116 O O . GLY A 1 150 ? 67.25 46.25 -0.352 1 23.3 150 GLY A O 1
ATOM 1117 N N . GLY A 1 151 ? 68.062 46.344 -2.434 1 24.56 151 GLY A N 1
ATOM 1118 C CA . GLY A 1 151 ? 69.438 46.625 -2.959 1 24.56 151 GLY A CA 1
ATOM 1119 C C . GLY A 1 151 ? 70.125 47.75 -2.227 1 24.56 151 GLY A C 1
ATOM 1120 O O . GLY A 1 151 ? 69.562 48.406 -1.366 1 24.56 151 GLY A O 1
ATOM 1121 N N . LYS A 1 152 ? 70.812 48.562 -3.115 1 27.56 152 LYS A N 1
ATOM 1122 C CA . LYS A 1 152 ? 72.188 49 -3.402 1 27.56 152 LYS A CA 1
ATOM 1123 C C . LYS A 1 152 ? 72.5 50.312 -2.68 1 27.56 152 LYS A C 1
ATOM 1125 O O . LYS A 1 152 ? 73.688 50.656 -2.498 1 27.56 152 LYS A O 1
ATOM 1130 N N . GLU A 1 153 ? 71.562 51.281 -2.529 1 26.16 153 GLU A N 1
ATOM 1131 C CA . GLU A 1 153 ? 72.375 52.469 -2.82 1 26.16 153 GLU A CA 1
ATOM 1132 C C . GLU A 1 153 ? 73.375 52.781 -1.676 1 26.16 153 GLU A C 1
ATOM 1134 O O . GLU A 1 153 ? 72.938 52.875 -0.521 1 26.16 153 GLU A O 1
ATOM 1139 N N . PRO A 1 154 ? 74.688 52.469 -1.782 1 29 154 PRO A N 1
ATOM 1140 C CA . PRO A 1 154 ? 75.812 52.844 -0.912 1 29 154 PRO A CA 1
ATOM 1141 C C . PRO A 1 154 ? 75.812 54.312 -0.583 1 29 154 PRO A C 1
ATOM 1143 O O . PRO A 1 154 ? 76.688 54.781 0.162 1 29 154 PRO A O 1
ATOM 1146 N N . ARG A 1 155 ? 75 55.25 -1.218 1 24.98 155 ARG A N 1
ATOM 1147 C CA . ARG A 1 155 ? 75.688 56.5 -1.238 1 24.98 155 ARG A CA 1
ATOM 1148 C C . ARG A 1 155 ? 76.438 56.75 0.091 1 24.98 155 ARG A C 1
ATOM 1150 O O . ARG A 1 155 ? 76.062 56.188 1.111 1 24.98 155 ARG A O 1
ATOM 1157 N N . ALA A 1 156 ? 76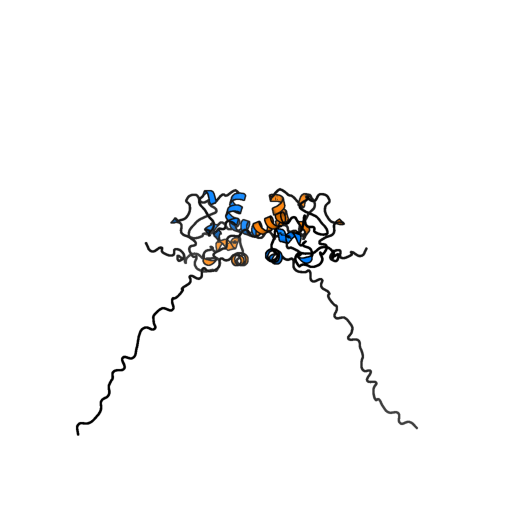.625 58.188 0.352 1 25.16 156 ALA A N 1
ATOM 1158 C CA . ALA A 1 156 ? 77.562 59.062 1.027 1 25.16 156 ALA A CA 1
ATOM 1159 C C . ALA A 1 156 ? 77.438 59 2.543 1 25.16 156 ALA A C 1
ATOM 1161 O O . ALA A 1 156 ? 76.312 58.906 3.053 1 25.16 156 ALA A O 1
ATOM 1162 N N . MET B 1 1 ? 7.324 41.438 0.957 1 21.55 1 MET B N 1
ATOM 1163 C CA . MET B 1 1 ? 6.422 40.469 1.569 1 21.55 1 MET B CA 1
ATOM 1164 C C . MET B 1 1 ? 7.168 39.188 1.933 1 21.55 1 MET B C 1
ATOM 1166 O O . MET B 1 1 ? 7.668 38.469 1.052 1 21.55 1 MET B O 1
ATOM 1170 N N . SER B 1 2 ? 7.93 39.156 2.992 1 27.62 2 SER B N 1
ATOM 1171 C CA . SER B 1 2 ? 8.812 38.094 3.438 1 27.62 2 SER B CA 1
ATOM 1172 C C . SER B 1 2 ? 8.086 36.75 3.447 1 27.62 2 SER B C 1
ATOM 1174 O O . SER B 1 2 ? 6.988 36.656 3.998 1 27.62 2 SER B O 1
ATOM 1176 N N . GLY B 1 3 ? 7.957 36.125 2.451 1 31.95 3 GLY B N 1
ATOM 1177 C CA . GLY B 1 3 ? 7.398 34.781 2.506 1 31.95 3 GLY B CA 1
ATOM 1178 C C . GLY B 1 3 ? 7.727 34.031 3.793 1 31.95 3 GLY B C 1
ATOM 1179 O O . GLY B 1 3 ? 8.789 33.438 3.914 1 31.95 3 GLY B O 1
ATOM 1180 N N . LYS B 1 4 ? 7.457 34.562 4.938 1 36.94 4 LYS B N 1
ATOM 1181 C CA . LYS B 1 4 ? 7.68 34.094 6.297 1 36.94 4 LYS B CA 1
ATOM 1182 C C . LYS B 1 4 ? 7.469 32.594 6.391 1 36.94 4 LYS B C 1
ATOM 1184 O O . LYS B 1 4 ? 6.461 32.062 5.91 1 36.94 4 LYS B O 1
ATOM 1189 N N . ASN B 1 5 ? 8.461 31.719 6.395 1 38.47 5 ASN B N 1
ATOM 1190 C CA . ASN B 1 5 ? 8.555 30.266 6.512 1 38.47 5 ASN B CA 1
ATOM 1191 C C . ASN B 1 5 ? 7.582 29.734 7.555 1 38.47 5 ASN B C 1
ATOM 1193 O O . ASN B 1 5 ? 7.797 29.891 8.758 1 38.47 5 ASN B O 1
ATOM 1197 N N . GLU B 1 6 ? 6.379 29.938 7.449 1 44.38 6 GLU B N 1
ATOM 1198 C CA . GLU B 1 6 ? 5.344 29.375 8.305 1 44.38 6 GLU B CA 1
ATOM 1199 C C . GLU B 1 6 ? 5.758 28 8.828 1 44.38 6 GLU B C 1
ATOM 1201 O O . GLU B 1 6 ? 5.129 27.453 9.75 1 44.38 6 GLU B O 1
ATOM 1206 N N . GLN B 1 7 ? 6.746 27.312 8.109 1 54.41 7 GLN B N 1
ATOM 1207 C CA . GLN B 1 7 ? 7.316 26.047 8.555 1 54.41 7 GLN B CA 1
ATOM 1208 C C . GLN B 1 7 ? 8.016 26.203 9.898 1 54.41 7 GLN B C 1
ATOM 1210 O O . GLN B 1 7 ? 8.297 25.219 10.578 1 54.41 7 GLN B O 1
ATOM 1215 N N . GLY B 1 8 ? 7.863 27.391 10.406 1 70.12 8 GLY B N 1
ATOM 1216 C CA . GLY B 1 8 ? 8.703 27.625 11.57 1 70.12 8 GLY B CA 1
ATOM 1217 C C . GLY B 1 8 ? 7.91 27.938 12.828 1 70.12 8 GLY B C 1
ATOM 1218 O O . GLY B 1 8 ? 8.477 28.078 13.914 1 70.12 8 GLY B O 1
ATOM 1219 N N . LYS B 1 9 ? 6.5 27.953 12.711 1 88.44 9 LYS B N 1
ATOM 1220 C CA . LYS B 1 9 ? 5.762 28.266 13.93 1 88.44 9 LYS B CA 1
ATOM 1221 C C . LYS B 1 9 ? 5.598 27.031 14.812 1 88.44 9 LYS B C 1
ATOM 1223 O O . LYS B 1 9 ? 5.355 25.938 14.305 1 88.44 9 LYS B O 1
ATOM 1228 N N . MET B 1 10 ? 5.762 27.297 16.109 1 93.62 10 MET B N 1
ATOM 1229 C CA . MET B 1 10 ? 5.645 26.219 17.078 1 93.62 10 MET B CA 1
ATOM 1230 C C . MET B 1 10 ? 4.75 26.625 18.234 1 93.62 10 MET B C 1
ATOM 1232 O O . MET B 1 10 ? 4.738 27.797 18.641 1 93.62 10 MET B O 1
ATOM 1236 N N . ASP B 1 11 ? 3.91 25.75 18.641 1 96.56 11 ASP B N 1
ATOM 1237 C CA . ASP B 1 11 ? 3.125 25.906 19.875 1 96.56 11 ASP B CA 1
ATOM 1238 C C . ASP B 1 11 ? 3.73 25.109 21.016 1 96.56 11 ASP B C 1
ATOM 1240 O O . ASP B 1 11 ? 3.605 23.875 21.047 1 96.56 11 ASP B O 1
ATOM 1244 N N . VAL B 1 12 ? 4.289 25.781 22.062 1 95.62 12 VAL B N 1
ATOM 1245 C CA . VAL B 1 12 ? 5.039 25.141 23.141 1 95.62 12 VAL B CA 1
ATOM 1246 C C . VAL B 1 12 ? 4.07 24.578 24.172 1 95.62 12 VAL B C 1
ATOM 1248 O O . VAL B 1 12 ? 4.477 23.828 25.078 1 95.62 12 VAL B O 1
ATOM 1251 N N . THR B 1 13 ? 2.838 24.906 24.078 1 96.88 13 THR B N 1
ATOM 1252 C CA . THR B 1 13 ? 1.864 24.422 25.062 1 96.88 13 THR B CA 1
ATOM 1253 C C . THR B 1 13 ? 1.312 23.062 24.641 1 96.88 13 THR B C 1
ATOM 1255 O O . THR B 1 13 ? 0.626 22.406 25.422 1 96.88 13 THR B O 1
ATOM 1258 N N . GLN B 1 14 ? 1.526 22.703 23.406 1 97.25 14 GLN B N 1
ATOM 1259 C CA . GLN B 1 14 ? 1.1 21.422 22.891 1 97.25 14 GLN B CA 1
ATOM 1260 C C . GLN B 1 14 ? 2.299 20.547 22.531 1 97.25 14 GLN B C 1
ATOM 1262 O O . GLN B 1 14 ? 3.389 21.062 22.266 1 97.25 14 GLN B O 1
ATOM 1267 N N . LYS B 1 15 ? 2.006 19.219 22.547 1 98.19 15 LYS B N 1
ATOM 1268 C CA . LYS B 1 15 ? 3.094 18.297 22.25 1 98.19 15 LYS B CA 1
ATOM 1269 C C . LYS B 1 15 ? 2.828 17.531 20.969 1 98.19 15 LYS B C 1
ATOM 1271 O O . LYS B 1 15 ? 1.676 17.234 20.641 1 98.19 15 LYS B O 1
ATOM 1276 N N . ASN B 1 16 ? 3.947 17.25 20.312 1 98.38 16 ASN B N 1
ATOM 1277 C CA . ASN B 1 16 ? 3.881 16.328 19.172 1 98.38 16 ASN B CA 1
ATOM 1278 C C . ASN B 1 16 ? 4.148 14.891 19.594 1 98.38 16 ASN B C 1
ATOM 1280 O O . ASN B 1 16 ? 4.285 14.602 20.781 1 98.38 16 ASN B O 1
ATOM 1284 N N . VAL B 1 17 ? 4.176 13.992 18.641 1 98.38 17 VAL B N 1
ATOM 1285 C CA . VAL B 1 17 ? 4.281 12.562 18.938 1 98.38 17 VAL B CA 1
ATOM 1286 C C . VAL B 1 17 ? 5.68 12.242 19.453 1 98.38 17 VAL B C 1
ATOM 1288 O O . VAL B 1 17 ? 5.922 11.141 19.969 1 98.38 17 VAL B O 1
ATOM 1291 N N . LEU B 1 18 ? 6.625 13.188 19.344 1 97.25 18 LEU B N 1
ATOM 1292 C CA . LEU B 1 18 ? 7.984 13.016 19.844 1 97.25 18 LEU B CA 1
ATOM 1293 C C . LEU B 1 18 ? 8.141 13.656 21.219 1 97.25 18 LEU B C 1
ATOM 1295 O O . LEU B 1 18 ? 9.266 13.82 21.719 1 97.25 18 LEU B O 1
ATOM 1299 N N . ASN B 1 19 ? 7.059 14.047 21.781 1 97.75 19 ASN B N 1
ATOM 1300 C CA . ASN B 1 19 ? 7.047 14.695 23.078 1 97.75 19 ASN B CA 1
ATOM 1301 C C . ASN B 1 19 ? 7.801 16.031 23.047 1 97.75 19 ASN B C 1
ATOM 1303 O O . ASN B 1 19 ? 8.531 16.344 24 1 97.75 19 ASN B O 1
ATOM 1307 N N . ALA B 1 20 ? 7.773 16.797 22.047 1 97.44 20 ALA B N 1
ATOM 1308 C CA . ALA B 1 20 ? 8.344 18.125 21.797 1 97.44 20 ALA B CA 1
ATOM 1309 C C . ALA B 1 20 ? 7.262 19.109 21.375 1 97.44 20 ALA B C 1
ATOM 1311 O O . ALA B 1 20 ? 6.125 18.719 21.078 1 97.44 20 ALA B O 1
ATOM 1312 N N . PRO B 1 21 ? 7.602 20.391 21.484 1 97.5 21 PRO B N 1
ATOM 1313 C CA . PRO B 1 21 ? 6.605 21.375 21.047 1 97.5 21 PRO B CA 1
ATOM 1314 C C . PRO B 1 21 ? 6.039 21.078 19.656 1 97.5 21 PRO B C 1
ATOM 1316 O O . PRO B 1 21 ? 6.758 20.594 18.797 1 97.5 21 PRO B O 1
ATOM 1319 N N . LEU B 1 22 ? 4.812 21.469 19.469 1 98.06 22 LEU B N 1
ATOM 1320 C CA . LEU B 1 22 ? 4.094 21.156 18.234 1 98.06 22 LEU B CA 1
ATOM 1321 C C . LEU B 1 22 ? 4.379 22.203 17.156 1 98.06 22 LEU B C 1
ATOM 1323 O O . LEU B 1 22 ? 4.129 23.391 17.359 1 98.06 22 LEU B O 1
ATOM 1327 N N . HIS B 1 23 ? 4.879 21.734 16.016 1 97 23 HIS B N 1
ATOM 1328 C CA . HIS B 1 23 ? 5.133 22.609 14.883 1 97 23 HIS B CA 1
ATOM 1329 C C . HIS B 1 23 ? 3.885 22.781 14.023 1 97 23 HIS B C 1
ATOM 1331 O O . HIS B 1 23 ? 3.096 21.844 13.883 1 97 23 HIS B O 1
ATOM 1337 N N . LYS B 1 24 ? 3.785 23.953 13.492 1 97.06 24 LYS B N 1
ATOM 1338 C CA . LYS B 1 24 ? 2.734 24.188 12.508 1 97.06 24 LYS B CA 1
ATOM 1339 C C . LYS B 1 24 ? 2.982 23.375 11.242 1 97.06 24 LYS B C 1
ATOM 1341 O O . LYS B 1 24 ? 4.117 23.281 10.766 1 97.06 24 LYS B O 1
ATOM 1346 N N . HIS B 1 25 ? 1.877 22.859 10.695 1 96.5 25 HIS B N 1
ATOM 1347 C CA . HIS B 1 25 ? 2.023 21.938 9.57 1 96.5 25 HIS B CA 1
ATOM 1348 C C . HIS B 1 25 ? 1.871 22.672 8.242 1 96.5 25 HIS B C 1
ATOM 1350 O O . HIS B 1 25 ? 2.506 22.312 7.246 1 96.5 25 HIS B O 1
ATOM 1356 N N . SER B 1 26 ? 0.965 23.547 8.211 1 95.31 26 SER B N 1
ATOM 1357 C CA . SER B 1 26 ? 0.712 24.281 6.977 1 95.31 26 SER B CA 1
ATOM 1358 C C . SER B 1 26 ? 0.048 25.625 7.258 1 95.31 26 SER B C 1
ATOM 1360 O O . SER B 1 26 ? -0.278 25.938 8.406 1 95.31 26 SER B O 1
ATOM 1362 N N . SER B 1 27 ? -0.059 26.359 6.184 1 91.44 27 SER B N 1
ATOM 1363 C CA . SER B 1 27 ? -0.729 27.641 6.289 1 91.44 27 SER B CA 1
ATOM 1364 C C . SER B 1 27 ? -2.232 27.5 6.074 1 91.44 27 SER B C 1
ATOM 1366 O O . SER B 1 27 ? -2.67 26.859 5.121 1 91.44 27 SER B O 1
ATOM 1368 N N . GLU B 1 28 ? -2.979 28.109 6.961 1 88.44 28 GLU B N 1
ATOM 1369 C CA . GLU B 1 28 ? -4.434 28.078 6.859 1 88.44 28 GLU B CA 1
ATOM 1370 C C . GLU B 1 28 ? -4.918 28.938 5.688 1 88.44 28 GLU B C 1
ATOM 1372 O O . GLU B 1 28 ? -5.965 28.656 5.102 1 88.44 28 GLU B O 1
ATOM 1377 N N . ALA B 1 29 ? -4.188 29.953 5.391 1 84.44 29 ALA B N 1
ATOM 1378 C CA . ALA B 1 29 ? -4.574 30.906 4.352 1 84.44 29 ALA B CA 1
ATOM 1379 C C . ALA B 1 29 ? -4.633 30.234 2.984 1 84.44 29 ALA B C 1
ATOM 1381 O O . ALA B 1 29 ? -5.402 30.656 2.113 1 84.44 29 ALA B O 1
ATOM 1382 N N . LYS B 1 30 ? -3.875 29.219 2.74 1 79.75 30 LYS B N 1
ATOM 1383 C CA . LYS B 1 30 ? -3.775 28.562 1.445 1 79.75 30 LYS B CA 1
ATOM 1384 C C . LYS B 1 30 ? -4.711 27.359 1.374 1 79.75 30 LYS B C 1
ATOM 1386 O O . LYS B 1 30 ? -4.793 26.688 0.342 1 79.75 30 LYS B O 1
ATOM 1391 N N . ALA B 1 31 ? -5.371 27.156 2.488 1 87.5 31 ALA B N 1
ATOM 1392 C CA . ALA B 1 31 ? -6.211 25.969 2.535 1 87.5 31 ALA B CA 1
ATOM 1393 C C . ALA B 1 31 ? -7.578 26.234 1.909 1 87.5 31 ALA B C 1
ATOM 1395 O O . ALA B 1 31 ? -8.117 27.328 2.033 1 87.5 31 ALA B O 1
ATOM 1396 N N . PRO B 1 32 ? -8.117 25.188 1.247 1 89.94 32 PRO B N 1
ATOM 1397 C CA . PRO B 1 32 ? -9.477 25.344 0.723 1 89.94 32 PRO B CA 1
ATOM 1398 C C . PRO B 1 32 ? -10.5 25.625 1.816 1 89.94 32 PRO B C 1
ATOM 1400 O O . PRO B 1 32 ? -10.359 25.125 2.939 1 89.94 32 PRO B O 1
ATOM 1403 N N . SER B 1 33 ? -11.609 26.328 1.415 1 86.44 33 SER B N 1
ATOM 1404 C CA . SER B 1 33 ? -12.609 26.766 2.385 1 86.44 33 SER B CA 1
ATOM 1405 C C . SER B 1 33 ? -13.602 25.641 2.697 1 86.44 33 SER B C 1
ATOM 1407 O O . SER B 1 33 ? -14.266 25.672 3.732 1 86.44 33 SER B O 1
ATOM 1409 N N . ASN B 1 34 ? -13.766 24.672 1.904 1 91 34 ASN B N 1
ATOM 1410 C CA . ASN B 1 34 ? -14.789 23.641 2.062 1 91 34 ASN B CA 1
ATOM 1411 C C . ASN B 1 34 ? -14.164 22.281 2.354 1 91 34 ASN B C 1
ATOM 1413 O O . ASN B 1 34 ? -14.609 21.266 1.821 1 91 34 ASN B O 1
ATOM 1417 N N . LEU B 1 35 ? -13.188 22.297 3.227 1 93.81 35 LEU B N 1
ATOM 1418 C CA . LEU B 1 35 ? -12.602 21.016 3.609 1 93.81 35 LEU B CA 1
ATOM 1419 C C . LEU B 1 35 ? -13.555 20.219 4.496 1 93.81 35 LEU B C 1
ATOM 1421 O O . LEU B 1 35 ? -14.203 20.797 5.379 1 93.81 35 LEU B O 1
ATOM 1425 N N . PRO B 1 36 ? -13.664 18.906 4.254 1 94.44 36 PRO B N 1
ATOM 1426 C CA . PRO B 1 36 ? -14.398 18.078 5.219 1 94.44 36 PRO B CA 1
ATOM 1427 C C . PRO B 1 36 ? -13.812 18.172 6.629 1 94.44 36 PRO B C 1
ATOM 1429 O O . PRO B 1 36 ? -12.641 18.5 6.797 1 94.44 36 PRO B O 1
ATOM 1432 N N . SER B 1 37 ? -14.672 17.859 7.602 1 95 37 SER B N 1
ATOM 1433 C CA . SER B 1 37 ? -14.289 18 9.008 1 95 37 SER B CA 1
ATOM 1434 C C . SER B 1 37 ? -13.109 17.094 9.344 1 95 37 SER B C 1
ATOM 1436 O O . SER B 1 37 ? -12.375 17.359 10.305 1 95 37 SER B O 1
ATOM 1438 N N . SER B 1 38 ? -12.875 16.062 8.57 1 96.44 38 SER B N 1
ATOM 1439 C CA . SER B 1 38 ? -11.797 15.109 8.844 1 96.44 38 SER B CA 1
ATOM 1440 C C . SER B 1 38 ? -10.445 15.68 8.445 1 96.44 38 SER B C 1
ATOM 1442 O O . SER B 1 38 ? -9.406 15.055 8.688 1 96.44 38 SER B O 1
ATOM 1444 N N . PHE B 1 39 ? -10.484 16.859 7.867 1 97.06 39 PHE B N 1
ATOM 1445 C CA . PHE B 1 39 ? -9.281 17.516 7.375 1 97.06 39 PHE B CA 1
ATOM 1446 C C . PHE B 1 39 ? -9.195 18.938 7.891 1 97.06 39 PHE B C 1
ATOM 1448 O O . PHE B 1 39 ? -10.219 19.609 8.031 1 97.06 39 PHE B O 1
ATOM 1455 N N . SER B 1 40 ? -8.031 19.422 8.164 1 97.06 40 SER B N 1
ATOM 1456 C CA . SER B 1 40 ? -7.812 20.812 8.508 1 97.06 40 SER B CA 1
ATOM 1457 C C . SER B 1 40 ? -6.402 21.266 8.133 1 97.06 40 SER B C 1
ATOM 1459 O O . SER B 1 40 ? -5.52 20.438 7.918 1 97.06 40 SER B O 1
ATOM 1461 N N . ALA B 1 41 ? -6.285 22.547 7.98 1 96.12 41 ALA B N 1
ATOM 1462 C CA . ALA B 1 41 ? -4.973 23.141 7.73 1 96.12 41 ALA B CA 1
ATOM 1463 C C . ALA B 1 41 ? -4.422 23.797 8.984 1 96.12 41 ALA B C 1
ATOM 1465 O O . ALA B 1 41 ? -5.141 23.953 9.977 1 96.12 41 ALA B O 1
ATOM 1466 N N . GLY B 1 42 ? -3.113 24.078 8.906 1 96.38 42 GLY B N 1
ATOM 1467 C CA . GLY B 1 42 ? -2.52 24.812 10.008 1 96.38 42 GLY B CA 1
ATOM 1468 C C . GLY B 1 42 ? -1.903 23.922 11.07 1 96.38 42 GLY B C 1
ATOM 1469 O O . GLY B 1 42 ? -1.112 23.031 10.75 1 96.38 42 GLY B O 1
ATOM 1470 N N . MET B 1 43 ? -2.209 24.266 12.328 1 97.56 43 MET B N 1
ATOM 1471 C CA . MET B 1 43 ? -1.76 23.484 13.477 1 97.56 43 MET B CA 1
ATOM 1472 C C . MET B 1 43 ? -2.678 22.297 13.711 1 97.56 43 MET B C 1
ATOM 1474 O O . MET B 1 43 ? -3.898 22.453 13.781 1 97.56 43 MET B O 1
ATOM 1478 N N . CYS B 1 44 ? -2.025 21.156 13.781 1 98.44 44 CYS B N 1
ATOM 1479 C CA . CYS B 1 44 ? -2.844 19.969 14.039 1 98.44 44 CYS B CA 1
ATOM 1480 C C . CYS B 1 44 ? -3.355 19.969 15.477 1 98.44 44 CYS B C 1
ATOM 1482 O O . CYS B 1 44 ? -2.721 20.516 16.375 1 98.44 44 CYS B O 1
ATOM 1484 N N . THR B 1 45 ? -4.496 19.297 15.641 1 98.06 45 THR B N 1
ATOM 1485 C CA . THR B 1 45 ? -5.141 19.203 16.938 1 98.06 45 THR B CA 1
ATOM 1486 C C . THR B 1 45 ? -5.461 17.75 17.281 1 98.06 45 THR B C 1
ATOM 1488 O O . THR B 1 45 ? -5.129 16.844 16.516 1 98.06 45 THR B O 1
ATOM 1491 N N . SER B 1 46 ? -6.055 17.547 18.469 1 97.81 46 SER B N 1
ATOM 1492 C CA . SER B 1 46 ? -6.453 16.188 18.859 1 97.81 46 SER B CA 1
ATOM 1493 C C . SER B 1 46 ? -7.531 15.641 17.938 1 97.81 46 SER B C 1
ATOM 1495 O O . SER B 1 46 ? -7.648 14.422 17.781 1 97.81 46 SER B O 1
ATOM 1497 N N . LYS B 1 47 ? -8.344 16.484 17.359 1 97.44 47 LYS B N 1
ATOM 1498 C CA . LYS B 1 47 ? -9.383 16.062 16.438 1 97.44 47 LYS B CA 1
ATOM 1499 C C . LYS B 1 47 ? -8.789 15.555 15.125 1 97.44 47 LYS B C 1
ATOM 1501 O O . LYS B 1 47 ? -9.188 14.508 14.609 1 97.44 47 LYS B O 1
ATOM 1506 N N . ASN B 1 48 ? -7.887 16.297 14.57 1 98.5 48 ASN B N 1
ATOM 1507 C CA . ASN B 1 48 ? -7.141 15.969 13.359 1 98.5 48 ASN B CA 1
ATOM 1508 C C . ASN B 1 48 ? -5.641 15.883 13.633 1 98.5 48 ASN B C 1
ATOM 1510 O O . ASN B 1 48 ? -4.883 16.766 13.219 1 98.5 48 ASN B O 1
ATOM 1514 N N . PRO B 1 49 ? -5.188 14.836 14.203 1 98.81 49 PRO B N 1
ATOM 1515 C CA . PRO B 1 49 ? -3.859 14.867 14.82 1 98.81 49 PRO B CA 1
ATOM 1516 C C . PRO B 1 49 ? -2.744 14.539 13.836 1 98.81 49 PRO B C 1
ATOM 1518 O O . PRO B 1 49 ? -1.569 14.789 14.117 1 98.81 49 PRO B O 1
ATOM 1521 N N . ILE B 1 50 ? -3.002 13.945 12.688 1 98.62 50 ILE B N 1
ATOM 1522 C CA . ILE B 1 50 ? -1.954 13.422 11.812 1 98.62 50 ILE B CA 1
ATOM 1523 C C . ILE B 1 50 ? -1.577 14.484 10.773 1 98.62 50 ILE B C 1
ATOM 1525 O O . ILE B 1 50 ? -2.408 14.883 9.953 1 98.62 50 ILE B O 1
ATOM 1529 N N . ALA B 1 51 ? -0.327 14.906 10.781 1 98.38 51 ALA B N 1
ATOM 1530 C CA . ALA B 1 51 ? 0.208 15.859 9.805 1 98.38 51 ALA B CA 1
ATOM 1531 C C . ALA B 1 51 ? 0.674 15.148 8.539 1 98.38 51 ALA B C 1
ATOM 1533 O O . ALA B 1 51 ? 1.798 14.648 8.484 1 98.38 51 ALA B O 1
ATOM 1534 N N . ALA B 1 52 ? -0.088 15.234 7.523 1 97 52 ALA B N 1
ATOM 1535 C CA . ALA B 1 52 ? 0.125 14.391 6.348 1 97 52 ALA B CA 1
ATOM 1536 C C . ALA B 1 52 ? 0.489 15.227 5.129 1 97 52 ALA B C 1
ATOM 1538 O O . ALA B 1 52 ? 0.014 16.359 4.977 1 97 52 ALA B O 1
ATOM 1539 N N . ILE B 1 53 ? 1.315 14.68 4.344 1 95 53 ILE B N 1
ATOM 1540 C CA . ILE B 1 53 ? 1.561 15.172 2.994 1 95 53 ILE B CA 1
ATOM 1541 C C . ILE B 1 53 ? 0.806 14.305 1.984 1 95 53 ILE B C 1
ATOM 1543 O O . ILE B 1 53 ? 1.158 13.148 1.767 1 95 53 ILE B O 1
ATOM 1547 N N . LEU B 1 54 ? -0.201 14.883 1.382 1 93.19 54 LEU B N 1
ATOM 1548 C CA . LEU B 1 54 ? -1.144 14.094 0.6 1 93.19 54 LEU B CA 1
ATOM 1549 C C . LEU B 1 54 ? -0.521 13.656 -0.721 1 93.19 54 LEU B C 1
ATOM 1551 O O . LEU B 1 54 ? 0.352 14.336 -1.258 1 93.19 54 LEU B O 1
ATOM 1555 N N . THR B 1 55 ? -0.951 12.508 -1.192 1 89.25 55 THR B N 1
ATOM 1556 C CA . THR B 1 55 ? -0.492 11.922 -2.447 1 89.25 55 THR B CA 1
ATOM 1557 C C . THR B 1 55 ? -1.663 11.703 -3.4 1 89.25 55 THR B C 1
ATOM 1559 O O . THR B 1 55 ? -2.824 11.789 -2.994 1 89.25 55 THR B O 1
ATOM 1562 N N . ASN B 1 56 ? -1.251 11.461 -4.629 1 86.19 56 ASN B N 1
ATOM 1563 C CA . ASN B 1 56 ? -2.287 11.094 -5.586 1 86.19 56 ASN B CA 1
ATOM 1564 C C . ASN B 1 56 ? -3.043 9.844 -5.145 1 86.19 56 ASN B C 1
ATOM 1566 O O . ASN B 1 56 ? -4.27 9.781 -5.258 1 86.19 56 ASN B O 1
ATOM 1570 N N . GLY B 1 57 ? -2.301 8.945 -4.633 1 82.19 57 GLY B N 1
ATOM 1571 C CA . GLY B 1 57 ? -2.902 7.711 -4.156 1 82.19 57 GLY B CA 1
ATOM 1572 C C . GLY B 1 57 ? -3.91 7.93 -3.045 1 82.19 57 GLY B C 1
ATOM 1573 O O . GLY B 1 57 ? -5 7.352 -3.068 1 82.19 57 GLY B O 1
ATOM 1574 N N . PHE B 1 58 ? -3.539 8.742 -2.158 1 89.12 58 PHE B N 1
ATOM 1575 C CA . PHE B 1 58 ? -4.461 9.023 -1.064 1 89.12 58 PHE B CA 1
ATOM 1576 C C . PHE B 1 58 ? -5.707 9.734 -1.575 1 89.12 58 PHE B C 1
ATOM 1578 O O . PHE B 1 58 ? -6.816 9.469 -1.104 1 89.12 58 PHE B O 1
ATOM 1585 N N . LEU B 1 59 ? -5.516 10.672 -2.48 1 90.88 59 LEU B N 1
ATOM 1586 C CA . LEU B 1 59 ? -6.656 11.398 -3.031 1 90.88 59 LEU B CA 1
ATOM 1587 C C . LEU B 1 59 ? -7.602 10.445 -3.76 1 90.88 59 LEU B C 1
ATOM 1589 O O . LEU B 1 59 ? -8.82 10.562 -3.637 1 90.88 59 LEU B O 1
ATOM 1593 N N . ASP B 1 60 ? -7.039 9.531 -4.414 1 83.69 60 ASP B N 1
ATOM 1594 C CA . ASP B 1 60 ? -7.848 8.516 -5.074 1 83.69 60 ASP B CA 1
ATOM 1595 C C . ASP B 1 60 ? -8.57 7.633 -4.055 1 83.69 60 ASP B C 1
ATOM 1597 O O . ASP B 1 60 ? -9.75 7.324 -4.219 1 83.69 60 ASP B O 1
ATOM 1601 N N . PHE B 1 61 ? -7.797 7.262 -3.111 1 80.5 61 PHE B N 1
ATOM 1602 C CA . PHE B 1 61 ? -8.352 6.457 -2.031 1 80.5 61 PHE B CA 1
ATOM 1603 C C . PHE B 1 61 ? -9.531 7.168 -1.381 1 80.5 61 PHE B C 1
ATOM 1605 O O . PHE B 1 61 ? -10.594 6.57 -1.185 1 80.5 61 PHE B O 1
ATOM 1612 N N . SER B 1 62 ? -9.328 8.477 -1.015 1 87.38 62 SER B N 1
ATOM 1613 C CA . SER B 1 62 ? -10.359 9.266 -0.354 1 87.38 62 SER B CA 1
ATOM 1614 C C . SER B 1 62 ? -11.609 9.375 -1.22 1 87.38 62 SER B C 1
ATOM 1616 O O . SER B 1 62 ? -12.734 9.242 -0.72 1 87.38 62 SER B O 1
ATOM 1618 N N . SER B 1 63 ? -11.406 9.547 -2.512 1 86.75 63 SER B N 1
ATOM 1619 C CA . SER B 1 63 ? -12.523 9.633 -3.445 1 86.75 63 SER B CA 1
ATOM 1620 C C . SER B 1 63 ? -13.312 8.32 -3.488 1 86.75 63 SER B C 1
ATOM 1622 O O . SER B 1 63 ? -14.547 8.336 -3.471 1 86.75 63 SER B O 1
ATOM 1624 N N . SER B 1 64 ? -12.602 7.285 -3.52 1 76.62 64 SER B N 1
ATOM 1625 C CA . SER B 1 64 ? -13.227 5.969 -3.586 1 76.62 64 SER B CA 1
ATOM 1626 C C . SER B 1 64 ? -13.992 5.656 -2.309 1 76.62 64 SER B C 1
ATOM 1628 O O . SER B 1 64 ? -14.883 4.805 -2.305 1 76.62 64 SER B O 1
ATOM 1630 N N . ASN B 1 65 ? -13.656 6.324 -1.286 1 77.75 65 ASN B N 1
ATOM 1631 C CA . ASN B 1 65 ? -14.336 6.129 -0.011 1 77.75 65 ASN B CA 1
ATOM 1632 C C . ASN B 1 65 ? -15.367 7.223 0.25 1 77.75 65 ASN B C 1
ATOM 1634 O O . ASN B 1 65 ? -15.758 7.449 1.396 1 77.75 65 ASN B O 1
ATOM 1638 N N . GLY B 1 66 ? -15.656 7.957 -0.761 1 84.38 66 GLY B N 1
ATOM 1639 C CA . GLY B 1 66 ? -16.797 8.852 -0.681 1 84.38 66 GLY B CA 1
ATOM 1640 C C . GLY B 1 66 ? -16.406 10.305 -0.453 1 84.38 66 GLY B C 1
ATOM 1641 O O . GLY B 1 66 ? -17.266 11.172 -0.323 1 84.38 66 GLY B O 1
ATOM 1642 N N . THR B 1 67 ? -15.109 10.547 -0.232 1 90.81 67 THR B N 1
ATOM 1643 C CA . THR B 1 67 ? -14.633 11.906 -0.021 1 90.81 67 THR B CA 1
ATOM 1644 C C . THR B 1 67 ? -13.742 12.359 -1.174 1 90.81 67 THR B C 1
ATOM 1646 O O . THR B 1 67 ? -12.562 11.992 -1.229 1 90.81 67 THR B O 1
ATOM 1649 N N . ASP B 1 68 ? -14.344 13.195 -1.994 1 91.94 68 ASP B N 1
ATOM 1650 C CA . ASP B 1 68 ? -13.562 13.711 -3.117 1 91.94 68 ASP B CA 1
ATOM 1651 C C . ASP B 1 68 ? -12.883 15.023 -2.756 1 91.94 68 ASP B C 1
ATOM 1653 O O . ASP B 1 68 ? -13.477 16.094 -2.91 1 91.94 68 ASP B O 1
ATOM 1657 N N . LEU B 1 69 ? -11.672 14.953 -2.393 1 95.31 69 LEU B N 1
ATOM 1658 C CA . LEU B 1 69 ? -10.914 16.109 -1.927 1 95.31 69 LEU B CA 1
ATOM 1659 C C . LEU B 1 69 ? -10.523 17.016 -3.094 1 95.31 69 LEU B C 1
ATOM 1661 O O . LEU B 1 69 ? -10.359 18.219 -2.922 1 95.31 69 LEU B O 1
ATOM 1665 N N . ARG B 1 70 ? -10.328 16.438 -4.215 1 93.94 70 ARG B N 1
ATOM 1666 C CA . ARG B 1 70 ? -9.961 17.234 -5.383 1 93.94 70 ARG B CA 1
ATOM 1667 C C . ARG B 1 70 ? -11.047 18.25 -5.715 1 93.94 70 ARG B C 1
ATOM 1669 O O . ARG B 1 70 ? -10.75 19.359 -6.156 1 93.94 70 ARG B O 1
ATOM 1676 N N . LYS B 1 71 ? -12.258 17.859 -5.504 1 93.5 71 LYS B N 1
ATOM 1677 C CA . LYS B 1 71 ? -13.375 18.781 -5.734 1 93.5 71 LYS B CA 1
ATOM 1678 C C . LYS B 1 71 ? -13.305 19.984 -4.797 1 93.5 71 LYS B C 1
ATOM 1680 O O . LYS B 1 71 ? -13.789 21.062 -5.133 1 93.5 71 LYS B O 1
ATOM 1685 N N . ALA B 1 72 ? -12.703 19.766 -3.672 1 92.75 72 ALA B N 1
ATOM 1686 C CA . ALA B 1 72 ? -12.531 20.859 -2.705 1 92.75 72 ALA B CA 1
ATOM 1687 C C . ALA B 1 72 ? -11.297 21.688 -3.025 1 92.75 72 ALA B C 1
ATOM 1689 O O . ALA B 1 72 ? -10.984 22.641 -2.312 1 92.75 72 ALA B O 1
ATOM 1690 N N . GLY B 1 73 ? -10.57 21.297 -4.066 1 94.06 73 GLY B N 1
ATOM 1691 C CA . GLY B 1 73 ? -9.383 22.062 -4.445 1 94.06 73 GLY B CA 1
ATOM 1692 C C . GLY B 1 73 ? -8.109 21.5 -3.836 1 94.06 73 GLY B C 1
ATOM 1693 O O . GLY B 1 73 ? -7.078 22.188 -3.824 1 94.06 73 GLY B O 1
ATOM 1694 N N . VAL B 1 74 ? -8.211 20.328 -3.297 1 95.56 74 VAL B N 1
ATOM 1695 C CA . VAL B 1 74 ? -7.047 19.719 -2.674 1 95.56 74 VAL B CA 1
ATOM 1696 C C . VAL B 1 74 ? -6.273 18.906 -3.709 1 95.56 74 VAL B C 1
ATOM 1698 O O . VAL B 1 74 ? -6.867 18.156 -4.488 1 95.56 74 VAL B O 1
ATOM 1701 N N . GLY B 1 75 ? -4.934 19.094 -3.777 1 93.75 75 GLY B N 1
ATOM 1702 C CA . GLY B 1 75 ? -4.082 18.344 -4.691 1 93.75 75 GLY B CA 1
ATOM 1703 C C . GLY B 1 75 ? -2.975 17.594 -3.986 1 93.75 75 GLY B C 1
ATOM 1704 O O . GLY B 1 75 ? -2.799 17.719 -2.773 1 93.75 75 GLY B O 1
ATOM 1705 N N . PRO B 1 76 ? -2.244 16.75 -4.766 1 91.44 76 PRO B N 1
ATOM 1706 C CA . PRO B 1 76 ? -1.1 16.062 -4.18 1 91.44 76 PRO B CA 1
ATOM 1707 C C . PRO B 1 76 ? -0.031 17.016 -3.652 1 91.44 76 PRO B C 1
ATOM 1709 O O . PRO B 1 76 ? 0.152 18.094 -4.199 1 91.44 76 PRO B O 1
ATOM 1712 N N . GLY B 1 77 ? 0.63 16.578 -2.574 1 92.25 77 GLY B N 1
ATOM 1713 C CA . GLY B 1 77 ? 1.669 17.406 -1.986 1 92.25 77 GLY B CA 1
ATOM 1714 C C . GLY B 1 77 ? 1.144 18.375 -0.937 1 92.25 77 GLY B C 1
ATOM 1715 O O . GLY B 1 77 ? 1.914 18.906 -0.142 1 92.25 77 GLY B O 1
ATOM 1716 N N . GLN B 1 78 ? -0.144 18.531 -0.923 1 94.75 78 GLN B N 1
ATOM 1717 C CA . GLN B 1 78 ? -0.718 19.438 0.063 1 94.75 78 GLN B CA 1
ATOM 1718 C C . GLN B 1 78 ? -0.599 18.875 1.474 1 94.75 78 GLN B C 1
ATOM 1720 O O . GLN B 1 78 ? -0.727 17.656 1.672 1 94.75 78 GLN B O 1
ATOM 1725 N N . ARG B 1 79 ? -0.316 19.797 2.34 1 96.19 79 ARG B N 1
ATOM 1726 C CA . ARG B 1 79 ? -0.141 19.438 3.74 1 96.19 79 ARG B CA 1
ATOM 1727 C C . ARG B 1 79 ? -1.415 19.688 4.539 1 96.19 79 ARG B C 1
ATOM 1729 O O . ARG B 1 79 ? -1.854 20.844 4.66 1 96.19 79 ARG B O 1
ATOM 1736 N N . LEU B 1 80 ? -1.984 18.656 5.039 1 97.5 80 LEU B N 1
ATOM 1737 C CA . LEU B 1 80 ? -3.203 18.75 5.832 1 97.5 80 LEU B CA 1
ATOM 1738 C C . LEU B 1 80 ? -3.104 17.906 7.09 1 97.5 80 LEU B C 1
ATOM 1740 O O . LEU B 1 80 ? -2.396 16.891 7.102 1 97.5 80 LEU B O 1
ATOM 1744 N N . CYS B 1 81 ? -3.811 18.344 8.094 1 98.38 81 CYS B N 1
ATOM 1745 C CA . CYS B 1 81 ? -4.027 17.547 9.289 1 98.38 81 CYS B CA 1
ATOM 1746 C C . CYS B 1 81 ? -5.234 16.625 9.125 1 98.38 81 CYS B C 1
ATOM 1748 O O . CYS B 1 81 ? -6.324 17.094 8.789 1 98.38 81 CYS B O 1
ATOM 1750 N N . LEU B 1 82 ? -5.027 15.281 9.375 1 98.12 82 LEU B N 1
ATOM 1751 C CA . LEU B 1 82 ? -6.082 14.289 9.18 1 98.12 82 LEU B CA 1
ATOM 1752 C C . LEU B 1 82 ? -6.52 13.695 10.516 1 98.12 82 LEU B C 1
ATOM 1754 O O . LEU B 1 82 ? -5.711 13.57 11.438 1 98.12 82 LEU B O 1
ATOM 1758 N N . GLU B 1 83 ? -7.848 13.289 10.539 1 97.62 83 GLU B N 1
ATOM 1759 C CA . GLU B 1 83 ? -8.227 12.359 11.609 1 97.62 83 GLU B CA 1
ATOM 1760 C C . GLU B 1 83 ? -7.375 11.094 11.555 1 97.62 83 GLU B C 1
ATOM 1762 O O . GLU B 1 83 ? -7.066 10.586 10.477 1 97.62 83 GLU B O 1
ATOM 1767 N N . ALA B 1 84 ? -7.098 10.586 12.75 1 96.5 84 ALA B N 1
ATOM 1768 C CA . ALA B 1 84 ? -6.246 9.406 12.836 1 96.5 84 ALA B CA 1
ATOM 1769 C C . ALA B 1 84 ? -6.867 8.227 12.086 1 96.5 84 ALA B C 1
ATOM 1771 O O . ALA B 1 84 ? -6.168 7.48 11.398 1 96.5 84 ALA B O 1
ATOM 1772 N N . SER B 1 85 ? -8.172 8.055 12.148 1 91.75 85 SER B N 1
ATOM 1773 C CA . SER B 1 85 ? -8.852 6.941 11.5 1 91.75 85 SER B CA 1
ATOM 1774 C C . SER B 1 85 ? -8.766 7.039 9.984 1 91.75 85 SER B C 1
ATOM 1776 O O . SER B 1 85 ? -8.609 6.027 9.297 1 91.75 85 SER B O 1
ATOM 1778 N N . THR B 1 86 ? -8.859 8.234 9.5 1 91.81 86 THR B N 1
ATOM 1779 C CA . THR B 1 86 ? -8.758 8.461 8.062 1 91.81 86 THR B CA 1
ATOM 1780 C C . THR B 1 86 ? -7.387 8.039 7.543 1 91.81 86 THR B C 1
ATOM 1782 O O . THR B 1 86 ? -7.289 7.297 6.562 1 91.81 86 THR B O 1
ATOM 1785 N N . TRP B 1 87 ? -6.352 8.516 8.188 1 93.88 87 TRP B N 1
ATOM 1786 C CA . TRP B 1 87 ? -5 8.172 7.754 1 93.88 87 TRP B CA 1
ATOM 1787 C C . TRP B 1 87 ? -4.734 6.68 7.934 1 93.88 87 TRP B C 1
ATOM 1789 O O . TRP B 1 87 ? -4.156 6.035 7.051 1 93.88 87 TRP B O 1
ATOM 1799 N N . LYS B 1 88 ? -5.145 6.152 9.094 1 87.44 88 LYS B N 1
ATOM 1800 C CA . LYS B 1 88 ? -4.918 4.738 9.391 1 87.44 88 LYS B CA 1
ATOM 1801 C C . LYS B 1 88 ? -5.57 3.846 8.336 1 87.44 88 LYS B C 1
ATOM 1803 O O . LYS B 1 88 ? -5 2.826 7.941 1 87.44 88 LYS B O 1
ATOM 1808 N N . SER B 1 89 ? -6.781 4.227 7.941 1 82.94 89 SER B N 1
ATOM 1809 C CA . SER B 1 89 ? -7.477 3.469 6.906 1 82.94 89 SER B CA 1
ATOM 1810 C C . SER B 1 89 ? -6.652 3.404 5.625 1 82.94 89 SER B C 1
ATOM 1812 O O . SER B 1 89 ? -6.555 2.348 4.996 1 82.94 89 SER B O 1
ATOM 1814 N N . ALA B 1 90 ? -6.102 4.508 5.289 1 83.62 90 ALA B N 1
ATOM 1815 C CA . ALA B 1 90 ? -5.258 4.555 4.102 1 83.62 90 ALA B CA 1
ATOM 1816 C C . ALA B 1 90 ? -3.988 3.729 4.297 1 83.62 90 ALA B C 1
ATOM 1818 O O . ALA B 1 90 ? -3.566 3 3.396 1 83.62 90 ALA B O 1
ATOM 1819 N N . ALA B 1 91 ? -3.354 3.895 5.477 1 80.56 91 ALA B N 1
ATOM 1820 C CA . ALA B 1 91 ? -2.133 3.158 5.789 1 80.56 91 ALA B CA 1
ATOM 1821 C C . ALA B 1 91 ? -2.377 1.652 5.758 1 80.56 91 ALA B C 1
ATOM 1823 O O . ALA B 1 91 ? -1.553 0.893 5.246 1 80.56 91 ALA B O 1
ATOM 1824 N N . ASP B 1 92 ? -3.494 1.306 6.34 1 70.56 92 ASP B N 1
ATOM 1825 C CA . ASP B 1 92 ? -3.84 -0.111 6.406 1 70.56 92 ASP B CA 1
ATOM 1826 C C . ASP B 1 92 ? -4.102 -0.679 5.012 1 70.56 92 ASP B C 1
ATOM 1828 O O . ASP B 1 92 ? -3.76 -1.829 4.73 1 70.56 92 ASP B O 1
ATOM 1832 N N . LYS B 1 93 ? -4.863 0.138 4.32 1 64.88 93 LYS B N 1
ATOM 1833 C CA . LYS B 1 93 ? -5.148 -0.322 2.965 1 64.88 93 LYS B CA 1
ATOM 1834 C C . LYS B 1 93 ? -3.869 -0.452 2.148 1 64.88 93 LYS B C 1
ATOM 1836 O O . LYS B 1 93 ? -3.766 -1.321 1.279 1 64.88 93 LYS B O 1
ATOM 1841 N N . ASN B 1 94 ? -3.002 0.556 2.328 1 57.81 94 ASN B N 1
ATOM 1842 C CA . ASN B 1 94 ? -1.729 0.474 1.618 1 57.81 94 ASN B CA 1
ATOM 1843 C C . ASN B 1 94 ? -0.836 -0.622 2.193 1 57.81 94 ASN B C 1
ATOM 1845 O O . ASN B 1 94 ? 0.165 -0.998 1.581 1 57.81 94 ASN B O 1
ATOM 1849 N N . ILE B 1 95 ? -1.105 -0.793 3.432 1 49.53 95 ILE B N 1
ATOM 1850 C CA . ILE B 1 95 ? -0.376 -1.921 4 1 49.53 95 ILE B CA 1
ATOM 1851 C C . ILE B 1 95 ? -1.05 -3.23 3.596 1 49.53 95 ILE B C 1
ATOM 1853 O O . ILE B 1 95 ? -0.597 -4.312 3.973 1 49.53 95 ILE B O 1
ATOM 1857 N N . GLY B 1 96 ? -2.254 -3.018 2.932 1 53.34 96 GLY B N 1
ATOM 1858 C CA . GLY B 1 96 ? -2.709 -4.34 2.533 1 53.34 96 GLY B CA 1
ATOM 1859 C C . GLY B 1 96 ? -1.707 -5.078 1.665 1 53.34 96 GLY B C 1
ATOM 1860 O O . GLY B 1 96 ? -0.866 -4.457 1.013 1 53.34 96 GLY B O 1
ATOM 1861 N N . GLU B 1 97 ? -1.252 -6.242 2.109 1 64 97 GLU B N 1
ATOM 1862 C CA . GLU B 1 97 ? -0.109 -7.047 1.688 1 64 97 GLU B CA 1
ATOM 1863 C C . GLU B 1 97 ? -0.226 -7.445 0.219 1 64 97 GLU B C 1
ATOM 1865 O O . GLU B 1 97 ? -1.148 -8.172 -0.162 1 64 97 GLU B O 1
ATOM 1870 N N . VAL B 1 98 ? 0.225 -6.441 -0.692 1 78.88 98 VAL B N 1
ATOM 1871 C CA . VAL B 1 98 ? 0.474 -6.953 -2.035 1 78.88 98 VAL B CA 1
ATOM 1872 C C . VAL B 1 98 ? 0.952 -8.398 -1.953 1 78.88 98 VAL B C 1
ATOM 1874 O O . VAL B 1 98 ? 1.818 -8.734 -1.141 1 78.88 98 VAL B O 1
ATOM 1877 N N . PRO B 1 99 ? 0.184 -9.234 -2.725 1 90.88 99 PRO B N 1
ATOM 1878 C CA . PRO B 1 99 ? 0.724 -10.594 -2.699 1 90.88 99 PRO B CA 1
ATOM 1879 C C . PRO B 1 99 ? 2.209 -10.648 -3.047 1 90.88 99 PRO B C 1
ATOM 1881 O O . PRO B 1 99 ? 2.629 -10.086 -4.062 1 90.88 99 PRO B O 1
ATOM 1884 N N . ARG B 1 100 ? 2.951 -11.281 -2.141 1 91 100 ARG B N 1
ATOM 1885 C CA . ARG B 1 100 ? 4.344 -11.539 -2.498 1 91 100 ARG B CA 1
ATOM 1886 C C . ARG B 1 100 ? 4.434 -12.5 -3.682 1 91 100 ARG B C 1
ATOM 1888 O O . ARG B 1 100 ? 3.492 -13.25 -3.955 1 91 100 ARG B O 1
ATOM 1895 N N . VAL B 1 101 ? 5.574 -12.336 -4.336 1 96 101 VAL B N 1
ATOM 1896 C CA . VAL B 1 101 ? 5.734 -13.055 -5.594 1 96 101 VAL B CA 1
ATOM 1897 C C . VAL B 1 101 ? 6.883 -14.055 -5.48 1 96 101 VAL B C 1
ATOM 1899 O O . VAL B 1 101 ? 7.969 -13.703 -5 1 96 101 VAL B O 1
ATOM 1902 N N . LYS B 1 102 ? 6.602 -15.297 -5.926 1 97.12 102 LYS B N 1
ATOM 1903 C CA . LYS B 1 102 ? 7.68 -16.266 -6.074 1 97.12 102 LYS B CA 1
ATOM 1904 C C . LYS B 1 102 ? 8.359 -16.141 -7.434 1 97.12 102 LYS B C 1
ATOM 1906 O O . LYS B 1 102 ? 7.859 -16.641 -8.438 1 97.12 102 LYS B O 1
ATOM 1911 N N . LEU B 1 103 ? 9.562 -15.617 -7.43 1 97.38 103 LEU B N 1
ATOM 1912 C CA . LEU B 1 103 ? 10.219 -15.242 -8.68 1 97.38 103 LEU B CA 1
ATOM 1913 C C . LEU B 1 103 ? 10.547 -16.469 -9.516 1 97.38 103 LEU B C 1
ATOM 1915 O O . LEU B 1 103 ? 10.383 -16.453 -10.734 1 97.38 103 LEU B O 1
ATOM 1919 N N . GLU B 1 104 ? 10.938 -17.578 -8.898 1 97.12 104 GLU B N 1
ATOM 1920 C CA . GLU B 1 104 ? 11.32 -18.797 -9.602 1 97.12 104 GLU B CA 1
ATOM 1921 C C . GLU B 1 104 ? 10.109 -19.453 -10.258 1 97.12 104 GLU B C 1
ATOM 1923 O O . GLU B 1 104 ? 10.258 -20.297 -11.141 1 97.12 104 GLU B O 1
ATOM 1928 N N . SER B 1 105 ? 8.969 -19.047 -9.797 1 98.12 105 SER B N 1
ATOM 1929 C CA . SER B 1 105 ? 7.734 -19.609 -10.328 1 98.12 105 SER B CA 1
ATOM 1930 C C . SER B 1 105 ? 6.98 -18.609 -11.188 1 98.12 105 SER B C 1
ATOM 1932 O O . SER B 1 105 ? 5.891 -18.891 -11.688 1 98.12 105 SER B O 1
ATOM 1934 N N . THR B 1 106 ? 7.469 -17.422 -11.312 1 98.5 106 THR B N 1
ATOM 1935 C CA . THR B 1 106 ? 6.844 -16.391 -12.133 1 98.5 106 THR B CA 1
ATOM 1936 C C . THR B 1 106 ? 7.344 -16.469 -13.57 1 98.5 106 THR B C 1
ATOM 1938 O O . THR B 1 106 ? 8.547 -16.375 -13.82 1 98.5 106 THR B O 1
ATOM 1941 N N . HIS B 1 107 ? 6.355 -16.75 -14.469 1 98.75 107 HIS B N 1
ATOM 1942 C CA . HIS B 1 107 ? 6.672 -16.906 -15.883 1 98.75 107 HIS B CA 1
ATOM 1943 C C . HIS B 1 107 ? 7.324 -15.633 -16.438 1 98.75 107 HIS B C 1
ATOM 1945 O O . HIS B 1 107 ? 6.949 -14.523 -16.047 1 98.75 107 HIS B O 1
ATOM 1951 N N . GLU B 1 108 ? 8.242 -15.773 -17.359 1 98.56 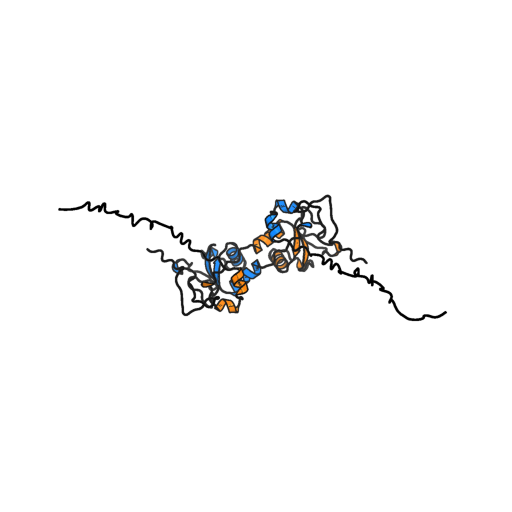108 GLU B N 1
ATOM 1952 C CA . GLU B 1 108 ? 8.969 -14.656 -17.953 1 98.56 108 GLU B CA 1
ATOM 1953 C C . GLU B 1 108 ? 8.023 -13.68 -18.641 1 98.56 108 GLU B C 1
ATOM 1955 O O . GLU B 1 108 ? 8.336 -12.492 -18.781 1 98.56 108 GLU B O 1
ATOM 1960 N N . GLY B 1 109 ? 6.84 -14.094 -19.031 1 98.25 109 GLY B N 1
ATOM 1961 C CA . GLY B 1 109 ? 5.84 -13.242 -19.656 1 98.25 109 GLY B CA 1
ATOM 1962 C C . GLY B 1 109 ? 5.414 -12.086 -18.781 1 98.25 109 GLY B C 1
ATOM 1963 O O . GLY B 1 109 ? 4.859 -11.094 -19.266 1 98.25 109 GLY B O 1
ATOM 1964 N N . ALA B 1 110 ? 5.652 -12.188 -17.5 1 98.5 110 ALA B N 1
ATOM 1965 C CA . ALA B 1 110 ? 5.328 -11.102 -16.578 1 98.5 110 ALA B CA 1
ATOM 1966 C C . ALA B 1 110 ? 6.109 -9.836 -16.922 1 98.5 110 ALA B C 1
ATOM 1968 O O . ALA B 1 110 ? 5.629 -8.727 -16.719 1 98.5 110 ALA B O 1
ATOM 1969 N N . LEU B 1 111 ? 7.277 -10 -17.469 1 97.62 111 LEU B N 1
ATOM 1970 C CA . LEU B 1 111 ? 8.195 -8.891 -17.703 1 97.62 111 LEU B CA 1
ATOM 1971 C C . LEU B 1 111 ? 7.688 -7.984 -18.828 1 97.62 111 LEU B C 1
ATOM 1973 O O . LEU B 1 111 ? 8.195 -6.875 -19 1 97.62 111 LEU B O 1
ATOM 1977 N N . LYS B 1 112 ? 6.664 -8.398 -19.531 1 96.56 112 LYS B N 1
ATOM 1978 C CA . LYS B 1 112 ? 6.047 -7.559 -20.547 1 96.56 112 LYS B CA 1
ATOM 1979 C C . LYS B 1 112 ? 5.277 -6.402 -19.906 1 96.56 112 LYS B C 1
ATOM 1981 O O . LYS B 1 112 ? 5.109 -5.352 -20.531 1 96.56 112 LYS B O 1
ATOM 1986 N N . SER B 1 113 ? 4.832 -6.625 -18.672 1 93.94 113 SER B N 1
ATOM 1987 C CA . SER B 1 113 ? 3.957 -5.637 -18.047 1 93.94 113 SER B CA 1
ATOM 1988 C C . SER B 1 113 ? 4.559 -5.113 -16.75 1 93.94 113 SER B C 1
ATOM 1990 O O . SER B 1 113 ? 4.195 -4.027 -16.281 1 93.94 113 SER B O 1
ATOM 1992 N N . VAL B 1 114 ? 5.406 -5.91 -16.125 1 93.25 114 VAL B N 1
ATOM 1993 C CA . VAL B 1 114 ? 5.984 -5.547 -14.828 1 93.25 114 VAL B CA 1
ATOM 1994 C C . VAL B 1 114 ? 7.496 -5.75 -14.867 1 93.25 114 VAL B C 1
ATOM 1996 O O . VAL B 1 114 ? 7.977 -6.836 -15.195 1 93.25 114 VAL B O 1
ATOM 1999 N N . ASP B 1 115 ? 8.25 -4.688 -14.508 1 92 115 ASP B N 1
ATOM 2000 C CA . ASP B 1 115 ? 9.703 -4.828 -14.578 1 92 115 ASP B CA 1
ATOM 2001 C C . ASP B 1 115 ? 10.227 -5.703 -13.438 1 92 115 ASP B C 1
ATOM 2003 O O . ASP B 1 115 ? 9.578 -5.832 -12.398 1 92 115 ASP B O 1
ATOM 2007 N N . LEU B 1 116 ? 11.406 -6.277 -13.719 1 94.56 116 LEU B N 1
ATOM 2008 C CA . LEU B 1 116 ? 11.992 -7.234 -12.789 1 94.56 116 LEU B CA 1
ATOM 2009 C C . LEU B 1 116 ? 12.25 -6.59 -11.43 1 94.56 116 LEU B C 1
ATOM 2011 O O . LEU B 1 116 ? 12.047 -7.219 -10.391 1 94.56 116 LEU B O 1
ATOM 2015 N N . ASN B 1 117 ? 12.688 -5.359 -11.43 1 84.88 117 ASN B N 1
ATOM 2016 C CA . ASN B 1 117 ? 12.969 -4.676 -10.172 1 84.88 117 ASN B CA 1
ATOM 2017 C C . ASN B 1 117 ? 11.711 -4.527 -9.32 1 84.88 117 ASN B C 1
ATOM 2019 O O . ASN B 1 117 ? 11.766 -4.691 -8.094 1 84.88 117 ASN B O 1
ATOM 2023 N N . THR B 1 118 ? 10.688 -4.238 -9.938 1 83.75 118 THR B N 1
ATOM 2024 C CA . THR B 1 118 ? 9.414 -4.152 -9.227 1 83.75 118 THR B CA 1
ATOM 2025 C C . THR B 1 118 ? 9.031 -5.504 -8.633 1 83.75 118 THR B C 1
ATOM 2027 O O . THR B 1 118 ? 8.625 -5.582 -7.469 1 83.75 118 THR B O 1
ATOM 2030 N N . LEU B 1 119 ? 9.156 -6.559 -9.414 1 93.25 119 LEU B N 1
ATOM 2031 C CA . LEU B 1 119 ? 8.836 -7.895 -8.922 1 93.25 119 LEU B CA 1
ATOM 2032 C C . LEU B 1 119 ? 9.719 -8.266 -7.738 1 93.25 119 LEU B C 1
ATOM 2034 O O . LEU B 1 119 ? 9.242 -8.859 -6.766 1 93.25 119 LEU B O 1
ATOM 2038 N N . LYS B 1 120 ? 11 -7.934 -7.809 1 89.12 120 LYS B N 1
ATOM 2039 C CA . LYS B 1 120 ? 11.945 -8.258 -6.746 1 89.12 120 LYS B CA 1
ATOM 2040 C C . LYS B 1 120 ? 11.57 -7.559 -5.441 1 89.12 120 LYS B C 1
ATOM 2042 O O . LYS B 1 120 ? 11.797 -8.102 -4.359 1 89.12 120 LYS B O 1
ATOM 2047 N N . LYS B 1 121 ? 11.023 -6.441 -5.516 1 80.06 121 LYS B N 1
ATOM 2048 C CA . LYS B 1 121 ? 10.586 -5.703 -4.336 1 80.06 121 LYS B CA 1
ATOM 2049 C C . LYS B 1 121 ? 9.539 -6.488 -3.549 1 80.06 121 LYS B C 1
ATOM 2051 O O . LYS B 1 121 ? 9.43 -6.34 -2.33 1 80.06 121 LYS B O 1
ATOM 2056 N N . TRP B 1 122 ? 8.812 -7.305 -4.25 1 86.12 122 TRP B N 1
ATOM 2057 C CA . TRP B 1 122 ? 7.723 -8.031 -3.615 1 86.12 122 TRP B CA 1
ATOM 2058 C C . TRP B 1 122 ? 8.008 -9.531 -3.58 1 86.12 122 TRP B C 1
ATOM 2060 O O . TRP B 1 122 ? 7.094 -10.344 -3.471 1 86.12 122 TRP B O 1
ATOM 2070 N N . ALA B 1 123 ? 9.32 -9.844 -3.732 1 91.38 123 ALA B N 1
ATOM 2071 C CA . ALA B 1 123 ? 9.719 -11.25 -3.775 1 91.38 123 ALA B CA 1
ATOM 2072 C C . ALA B 1 123 ? 9.406 -11.945 -2.453 1 91.38 123 ALA B C 1
ATOM 2074 O O . ALA B 1 123 ? 9.633 -11.383 -1.38 1 91.38 123 ALA B O 1
ATOM 2075 N N . ALA B 1 124 ? 8.781 -13.094 -2.607 1 90.5 124 ALA B N 1
ATOM 2076 C CA . ALA B 1 124 ? 8.57 -13.93 -1.431 1 90.5 124 ALA B CA 1
ATOM 2077 C C . ALA B 1 124 ? 9.891 -14.516 -0.933 1 90.5 124 ALA B C 1
ATOM 2079 O O . ALA B 1 124 ? 10.766 -14.844 -1.73 1 90.5 124 ALA B O 1
ATOM 2080 N N . GLU B 1 125 ? 10.148 -14.398 0.404 1 74.69 125 GLU B N 1
ATOM 2081 C CA . GLU B 1 125 ? 11.359 -14.992 0.97 1 74.69 125 GLU B CA 1
ATOM 2082 C C . GLU B 1 125 ? 11.43 -16.484 0.67 1 74.69 125 GLU B C 1
ATOM 2084 O O . GLU B 1 125 ? 10.406 -17.156 0.605 1 74.69 125 GLU B O 1
ATOM 2089 N N . GLN B 1 126 ? 12.562 -16.906 0.063 1 58.66 126 GLN B N 1
ATOM 2090 C CA . GLN B 1 126 ? 12.797 -18.312 -0.222 1 58.66 126 GLN B CA 1
ATOM 2091 C C . GLN B 1 126 ? 12.523 -19.188 1.007 1 58.66 126 GLN B C 1
ATOM 2093 O O . GLN B 1 126 ? 12.898 -18.812 2.123 1 58.66 126 GLN B O 1
ATOM 2098 N N . GLU B 1 127 ? 11.391 -19.781 1.079 1 45.44 127 GLU B N 1
ATOM 2099 C CA . GLU B 1 127 ? 11.273 -20.75 2.168 1 45.44 127 GLU B CA 1
ATOM 2100 C C . GLU B 1 127 ? 12.57 -21.531 2.35 1 45.44 127 GLU B C 1
ATOM 2102 O O . GLU B 1 127 ? 13.055 -22.156 1.41 1 45.44 127 GLU B O 1
ATOM 2107 N N . VAL B 1 128 ? 13.5 -20.969 2.98 1 39.41 128 VAL B N 1
ATOM 2108 C CA . VAL B 1 128 ? 14.586 -21.875 3.348 1 39.41 128 VAL B CA 1
ATOM 2109 C C . VAL B 1 128 ? 14.008 -23.188 3.881 1 39.41 128 VAL B C 1
ATOM 2111 O O . VAL B 1 128 ? 13.25 -23.188 4.852 1 39.41 128 VAL B O 1
ATOM 2114 N N . GLN B 1 129 ? 13.578 -24.094 3.162 1 36.97 129 GLN B N 1
ATOM 2115 C CA . GLN B 1 129 ? 13.492 -25.406 3.768 1 36.97 129 GLN B CA 1
ATOM 2116 C C . GLN B 1 129 ? 14.586 -25.609 4.816 1 36.97 129 GLN B C 1
ATOM 2118 O O . GLN B 1 129 ? 15.773 -25.438 4.523 1 36.97 129 GLN B O 1
ATOM 2123 N N . GLY B 1 130 ? 14.336 -25.297 6.016 1 34.47 130 GLY B N 1
ATOM 2124 C CA . GLY B 1 130 ? 15.117 -25.766 7.156 1 34.47 130 GLY B CA 1
ATOM 2125 C C . GLY B 1 130 ? 15.711 -27.141 6.949 1 34.47 130 GLY B C 1
ATOM 2126 O O . GLY B 1 130 ? 14.992 -28.141 6.961 1 34.47 130 GLY B O 1
ATOM 2127 N N . LYS B 1 131 ? 16.531 -27.438 6.008 1 34.5 131 LYS B N 1
ATOM 2128 C CA . LYS B 1 131 ? 17.375 -28.578 6.332 1 34.5 131 LYS B CA 1
ATOM 2129 C C . LYS B 1 131 ? 17.906 -28.484 7.762 1 34.5 131 LYS B C 1
ATOM 2131 O O . LYS B 1 131 ? 18.766 -27.672 8.055 1 34.5 131 LYS B O 1
ATOM 2136 N N . THR B 1 132 ? 16.953 -28.328 8.734 1 34.06 132 THR B N 1
ATOM 2137 C CA . THR B 1 132 ? 17.547 -28.781 9.984 1 34.06 132 THR B CA 1
ATOM 2138 C C . THR B 1 132 ? 18.344 -30.062 9.781 1 34.06 132 THR B C 1
ATOM 2140 O O . THR B 1 132 ? 17.781 -31.125 9.523 1 34.06 132 THR B O 1
ATOM 2143 N N . VAL B 1 133 ? 19.2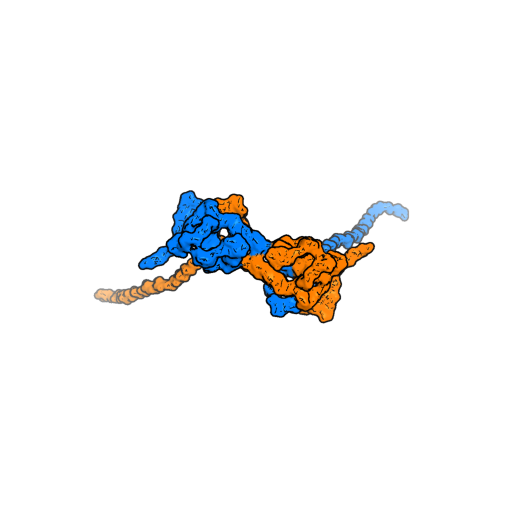19 -29.953 8.875 1 32.31 133 VAL B N 1
ATOM 2144 C CA . VAL B 1 133 ? 20.188 -31.047 8.961 1 32.31 133 VAL B CA 1
ATOM 2145 C C . VAL B 1 133 ? 20.547 -31.297 10.422 1 32.31 133 VAL B C 1
ATOM 2147 O O . VAL B 1 133 ? 21.062 -30.406 11.109 1 32.31 133 VAL B O 1
ATOM 2150 N N . LEU B 1 134 ? 19.688 -32.062 11.039 1 31.33 134 LEU B N 1
ATOM 2151 C CA . LEU B 1 134 ? 20.125 -32.594 12.336 1 31.33 134 LEU B CA 1
ATOM 2152 C C . LEU B 1 134 ? 21.578 -33.031 12.281 1 31.33 134 LEU B C 1
ATOM 2154 O O . LEU B 1 134 ? 21.984 -33.75 11.359 1 31.33 134 LEU B O 1
ATOM 2158 N N . PRO B 1 135 ? 22.5 -32.25 12.672 1 33.53 135 PRO B N 1
ATOM 2159 C CA . PRO B 1 135 ? 23.875 -32.75 12.859 1 33.53 135 PRO B CA 1
ATOM 2160 C C . PRO B 1 135 ? 23.906 -34.156 13.477 1 33.53 135 PRO B C 1
ATOM 2162 O O . PRO B 1 135 ? 23.75 -34.312 14.695 1 33.53 135 PRO B O 1
ATOM 2165 N N . GLY B 1 136 ? 22.828 -34.938 13.086 1 28.7 136 GLY B N 1
ATOM 2166 C CA . GLY B 1 136 ? 22.828 -36.219 13.797 1 28.7 136 GLY B CA 1
ATOM 2167 C C . GLY B 1 136 ? 24.219 -36.781 14.008 1 28.7 136 GLY B C 1
ATOM 2168 O O . GLY B 1 136 ? 25.203 -36.25 13.477 1 28.7 136 GLY B O 1
ATOM 2169 N N . GLU B 1 137 ? 24.266 -38.125 14.133 1 32.62 137 GLU B N 1
ATOM 2170 C CA . GLU B 1 137 ? 24.797 -39.25 14.898 1 32.62 137 GLU B CA 1
ATOM 2171 C C . GLU B 1 137 ? 26.156 -39.719 14.367 1 32.62 137 GLU B C 1
ATOM 2173 O O . GLU B 1 137 ? 26.594 -40.844 14.633 1 32.62 137 GLU B O 1
ATOM 2178 N N . GLY B 1 138 ? 26.656 -38.906 13.391 1 26.66 138 GLY B N 1
ATOM 2179 C CA . GLY B 1 138 ? 27.688 -39.719 12.773 1 26.66 138 GLY B CA 1
ATOM 2180 C C . GLY B 1 138 ? 28.75 -40.188 13.758 1 26.66 138 GLY B C 1
ATOM 2181 O O . GLY B 1 138 ? 29.766 -40.75 13.367 1 26.66 138 GLY B O 1
ATOM 2182 N N . LYS B 1 139 ? 28.766 -39.344 14.812 1 31.16 139 LYS B N 1
ATOM 2183 C CA . LYS B 1 139 ? 30.047 -39.562 15.445 1 31.16 139 LYS B CA 1
ATOM 2184 C C . LYS B 1 139 ? 30.156 -40.969 16 1 31.16 139 LYS B C 1
ATOM 2186 O O . LYS B 1 139 ? 30.922 -41.219 16.938 1 31.16 139 LYS B O 1
ATOM 2191 N N . GLU B 1 140 ? 29.094 -41.812 15.617 1 29.5 140 GLU B N 1
ATOM 2192 C CA . GLU B 1 140 ? 29.172 -43 16.438 1 29.5 140 GLU B CA 1
ATOM 2193 C C . GLU B 1 140 ? 30.547 -43.656 16.312 1 29.5 140 GLU B C 1
ATOM 2195 O O . GLU B 1 140 ? 30.875 -44.594 17.047 1 29.5 140 GLU B O 1
ATOM 2200 N N . LYS B 1 141 ? 31.062 -43.594 15.109 1 25.11 141 LYS B N 1
ATOM 2201 C CA . LYS B 1 141 ? 31.641 -44.906 14.789 1 25.11 141 LYS B CA 1
ATOM 2202 C C . LYS B 1 141 ? 32.719 -45.312 15.797 1 25.11 141 LYS B C 1
ATOM 2204 O O . LYS B 1 141 ? 32.688 -46.406 16.359 1 25.11 141 LYS B O 1
ATOM 2209 N N . PHE B 1 142 ? 33.969 -44.906 15.422 1 25.48 142 PHE B N 1
ATOM 2210 C CA . PHE B 1 142 ? 35.094 -45.812 15.219 1 25.48 142 PHE B CA 1
ATOM 2211 C C . PHE B 1 142 ? 35.844 -46.031 16.516 1 25.48 142 PHE B C 1
ATOM 2213 O O . PHE B 1 142 ? 36.625 -45.188 16.953 1 25.48 142 PHE B O 1
ATOM 2220 N N . ALA B 1 143 ? 35.188 -46.031 17.656 1 27.94 143 ALA B N 1
ATOM 2221 C CA . ALA B 1 143 ? 36.031 -46.281 18.828 1 27.94 143 ALA B CA 1
ATOM 2222 C C . ALA B 1 143 ? 37.031 -47.406 18.562 1 27.94 143 ALA B C 1
ATOM 2224 O O . ALA B 1 143 ? 36.656 -48.469 18.078 1 27.94 143 ALA B O 1
ATOM 2225 N N . ARG B 1 144 ? 38.312 -47.031 18.656 1 27.27 144 ARG B N 1
ATOM 2226 C CA . ARG B 1 144 ? 39.625 -47.688 18.516 1 27.27 144 ARG B CA 1
ATOM 2227 C C . ARG B 1 144 ? 39.688 -49 19.281 1 27.27 144 ARG B C 1
ATOM 2229 O O . ARG B 1 144 ? 39.438 -49.031 20.484 1 27.27 144 ARG B O 1
ATOM 2236 N N . GLU B 1 145 ? 39.094 -50.094 18.75 1 27.45 145 GLU B N 1
ATOM 2237 C CA . GLU B 1 145 ? 39.312 -51.438 19.266 1 27.45 145 GLU B CA 1
ATOM 2238 C C . GLU B 1 145 ? 40.812 -51.656 19.609 1 27.45 145 GLU B C 1
ATOM 2240 O O . GLU B 1 145 ? 41.656 -51.75 18.719 1 27.45 145 GLU B O 1
ATOM 2245 N N . SER B 1 146 ? 41.406 -50.688 20.484 1 27.2 146 SER B N 1
ATOM 2246 C CA . SER B 1 146 ? 42.781 -50.938 20.828 1 27.2 146 SER B CA 1
ATOM 2247 C C . SER B 1 146 ? 43 -52.406 21.234 1 27.2 146 SER B C 1
ATOM 2249 O O . SER B 1 146 ? 42.375 -52.906 22.172 1 27.2 146 SER B O 1
ATOM 2251 N N . SER B 1 147 ? 43.25 -53.344 20.312 1 29.45 147 SER B N 1
ATOM 2252 C CA . SER B 1 147 ? 43.812 -54.688 20.406 1 29.45 147 SER B CA 1
ATOM 2253 C C . SER B 1 147 ? 45.031 -54.719 21.328 1 29.45 147 SER B C 1
ATOM 2255 O O . SER B 1 147 ? 45.969 -53.938 21.156 1 29.45 147 SER B O 1
ATOM 2257 N N . GLU B 1 148 ? 44.812 -54.969 22.766 1 29.83 148 GLU B N 1
ATOM 2258 C CA . GLU B 1 148 ? 45.844 -55.375 23.719 1 29.83 148 GLU B CA 1
ATOM 2259 C C . GLU B 1 148 ? 46.781 -56.406 23.094 1 29.83 148 GLU B C 1
ATOM 2261 O O . GLU B 1 148 ? 46.406 -57.531 22.797 1 29.83 148 GLU B O 1
ATOM 2266 N N . ILE B 1 149 ? 47.719 -56.062 22.266 1 26.75 149 ILE B N 1
ATOM 2267 C CA . ILE B 1 149 ? 48.719 -56.781 21.484 1 26.75 149 ILE B CA 1
ATOM 2268 C C . ILE B 1 149 ? 49.719 -57.469 22.406 1 26.75 149 ILE B C 1
ATOM 2270 O O . ILE B 1 149 ? 50.219 -58.531 22.094 1 26.75 149 ILE B O 1
ATOM 2274 N N . GLY B 1 150 ? 50.156 -56.875 23.594 1 26.52 150 GLY B N 1
ATOM 2275 C CA . GLY B 1 150 ? 51.594 -56.906 23.594 1 26.52 150 GLY B CA 1
ATOM 2276 C C . GLY B 1 150 ? 52.156 -58.312 23.734 1 26.52 150 GLY B C 1
ATOM 2277 O O . GLY B 1 150 ? 51.562 -59.156 24.391 1 26.52 150 GLY B O 1
ATOM 2278 N N . GLY B 1 151 ? 53.125 -58.688 22.938 1 25.47 151 GLY B N 1
ATOM 2279 C CA . GLY B 1 151 ? 54.062 -59.688 22.5 1 25.47 151 GLY B CA 1
ATOM 2280 C C . GLY B 1 151 ? 55 -60.156 23.594 1 25.47 151 GLY B C 1
ATOM 2281 O O . GLY B 1 151 ? 55.969 -60.875 23.344 1 25.47 151 GLY B O 1
ATOM 2282 N N . LYS B 1 152 ? 54.844 -59.781 24.922 1 28.81 152 LYS B N 1
ATOM 2283 C CA . LYS B 1 152 ? 56.219 -59.875 25.391 1 28.81 152 LYS B CA 1
ATOM 2284 C C . LYS B 1 152 ? 56.844 -61.219 25.016 1 28.81 152 LYS B C 1
ATOM 2286 O O . LYS B 1 152 ? 56.156 -62.25 25.047 1 28.81 152 LYS B O 1
ATOM 2291 N N . GLU B 1 153 ? 58.188 -61.25 25.078 1 26.58 153 GLU B N 1
ATOM 2292 C CA . GLU B 1 153 ? 59.375 -61.75 24.391 1 26.58 153 GLU B CA 1
ATOM 2293 C C . GLU B 1 153 ? 59.562 -63.25 24.625 1 26.58 153 GLU B C 1
ATOM 2295 O O . GLU B 1 153 ? 59 -63.812 25.562 1 26.58 153 GLU B O 1
ATOM 2300 N N . PRO B 1 154 ? 60.969 -63.625 24.547 1 27.72 154 PRO B N 1
ATOM 2301 C CA . PRO B 1 154 ? 61.75 -64.625 23.781 1 27.72 154 PRO B CA 1
ATOM 2302 C C . PRO B 1 154 ? 61.781 -66 24.438 1 27.72 154 PRO B C 1
ATOM 2304 O O . PRO B 1 154 ? 61.562 -66.125 25.641 1 27.72 154 PRO B O 1
ATOM 2307 N N . ARG B 1 155 ? 61.875 -66.938 23.656 1 28.23 155 ARG B N 1
ATOM 2308 C CA . ARG B 1 155 ? 62.188 -68.375 23.5 1 28.23 155 ARG B CA 1
ATOM 2309 C C . ARG B 1 155 ? 63.5 -68.688 24.219 1 28.23 155 ARG B C 1
ATOM 2311 O O . ARG B 1 155 ? 63.625 -69.812 24.734 1 28.23 155 ARG B O 1
ATOM 2318 N N . ALA B 1 156 ? 64.562 -67.812 24.094 1 26.09 156 ALA B N 1
ATOM 2319 C CA . ALA B 1 156 ? 65.812 -68.562 24.203 1 26.09 156 ALA B CA 1
ATOM 2320 C C . ALA B 1 156 ? 66.188 -68.875 25.656 1 26.09 156 ALA B C 1
ATOM 2322 O O . ALA B 1 156 ? 65.938 -68.062 26.547 1 26.09 156 ALA B O 1
#

InterPro domains:
  IPR018714 Protein of unknown function DUF2237 [PF09996] (15-123)
  IPR018714 Protein of unknown function DUF2237 [PTHR37466] (3-129)

Solvent-accessible surface area (backbone atoms only — not comparable to full-atom values): 17512 Å² total; per-residue (Å²): 129,76,80,68,66,60,76,68,42,64,40,78,90,40,44,9,66,78,74,39,55,21,26,30,55,34,60,53,87,80,42,58,89,66,60,57,90,55,43,43,48,20,63,39,36,70,76,22,5,36,24,27,35,37,25,63,38,42,47,51,51,36,35,75,71,75,43,58,44,56,82,42,67,50,56,62,66,42,49,36,14,25,19,50,66,62,51,47,50,46,42,50,56,26,54,23,44,52,47,31,24,40,56,57,20,12,19,38,51,28,55,80,80,43,54,67,69,63,50,58,75,36,44,46,76,74,75,69,72,74,75,71,68,70,82,65,72,74,80,62,77,79,66,78,75,74,77,78,81,74,86,72,84,69,77,133,131,78,80,68,65,60,78,67,43,66,40,78,90,41,45,8,66,78,73,39,54,21,26,31,55,36,62,52,87,79,41,58,91,68,59,56,88,56,44,43,48,19,63,41,36,69,76,22,5,36,23,28,35,36,25,64,37,41,48,50,51,36,36,75,70,75,42,56,45,55,83,42,69,51,55,62,65,40,50,36,15,25,19,50,66,62,54,47,53,46,43,49,53,28,54,24,44,55,48,30,24,38,54,56,19,12,19,40,52,28,56,80,82,43,54,67,68,62,49,58,74,36,44,45,77,75,74,69,72,73,71,69,65,68,83,65,71,70,81,63,66,82,72,76,77,74,74,89,66,84,68,84,83,83,88,125

Foldseek 3Di:
DPPPCLQPDWAQVDAAPVRGTFRWQADQVPAFPDDPPQKGHTTADQQQRDWDQAAPLLQVVCVVVPHNCVVSVDDGRDIIGGGPVSVVVSVVVVVPQDAADAPVPDDPVVCVPDPPVRNVVRHDPPPPPPPPVVPDDPVDDPPPPPPDPDDDDPDD/DPPPCLQPDWAQVDAAPVRGTFRWQADQVPAFPDDPPQKGHTTADQQQRDWDQAAPLLQVVCVVVPHNVVVSVDDGRDIIGGGPVSVVVSVVVVPPQPAADAPVPDDPVVCVPDPPVRNVVRHDPDPPPPCPVVPDDVVPDDPDPPPPDDDDDDDD

Organism: NCBI:txid156630

Radius of gyration: 33.44 Å; Cα contacts (8 Å, |Δi|>4): 535; chains: 2; bounding box: 94×128×47 Å

Secondary structure (DSSP, 8-state):
-----GGG-EEEEEEBTTSSEEEP-S-STTS-TT--TTEE-SS--SSS-EEEE--HHHHHHHHHTT--TGGGT--TT-EEEE-HHHHHHHHHHHTS---EE-GGGSBGGGGGTS-HHHHHHTBPP-----------S-------------------/-----GGG-EEEEEEBTTSSEEEP-S-STTS-TT--TTEE-SS--SSS-EEEE--HHHHHHHHHTT--TGGGT--TT-EEEE-HHHHHHHHHHHSS---EE-GGGSBGGGGGTS-HHHHHHTBPP-----------SGGGS---------------